Protein AF-A0A7Y3C3F8-F1 (afdb_monomer)

Sequence (337 aa):
LTHEAFEALAESGVVGLKIFTIPSPPGREHEFEGLAWPKAPDQLRALRLARRVGLPVVVHAEHPEILARSEEQTAPLDPAEAATHEAARPAIAEALAVAQILTLNAEAQAKVHIAHVTSSATLAVLRAFAGSSDFTAETCPQYLRHTSDDVARVGVFGKVNPPIRTAEDREALWSALSDGTLGHVTTDHTSFSFEEKSAHAGNFLTAPPGHPGTELLLPTLLSGVADGRLTLPQVAELTSGAAARRFRLPDRGTLGEGARAHLAVVDLDGETRPTADNLQTAARDLARLAHGQTYRGRVAATFVAGRPVWDGSAVDAPPGWGRFVRPGRRHSRESGS

Foldseek 3Di:
DDLVVLVVVVVVFDLAAEAELAQDDPPRNVVCVVRYDVDLVSLLVVLLSCQVSQHEYEYAFFHHVCLVVQLVVLVVPFQQALVSLCSSGPLVRRLVRLLSNLVSCLVSQGQYEYEARQFPSNLVSLVVSPPSHNYAYEHELLLLPDASVLCRVLTLLQAAPPHRHHPVGNVSVLVCLQVVSHFAYDHQADADAPVQQVVQNRGNVPGDHHHGGPQVLVLSVLLCVVVVSDDPLSSLRRYKVVVCVSSQVVLISDDDPPRQPWDWDKDQQDKDQQALVQDPDPRSVSNSSRHPDIGGMAGQWTDGRNHTQGRRGDGDDDPPPDDDGGHDDPPPPPPDD

Solvent-accessible surface area (backbone atoms only — not comparable to full-atom values): 17916 Å² total; per-residue (Å²): 135,57,72,66,56,53,48,53,46,53,72,74,32,57,47,55,46,66,40,29,27,31,70,56,56,88,97,42,47,82,83,30,68,95,26,49,37,56,47,68,72,55,43,41,49,50,34,43,52,32,33,74,75,59,36,33,36,36,30,46,45,39,26,45,70,53,32,54,54,26,45,64,68,34,73,88,49,58,43,54,38,50,65,34,44,39,52,24,49,42,62,64,25,32,22,50,26,46,49,51,52,52,56,44,29,50,73,39,59,21,41,40,31,41,47,60,57,50,41,49,63,32,50,52,44,54,61,74,48,64,84,59,49,57,63,50,30,25,27,30,43,64,40,66,74,41,28,39,69,52,25,47,75,51,37,45,48,45,35,35,81,71,45,56,34,48,66,67,23,22,52,43,52,53,50,26,50,64,73,54,73,30,50,33,50,48,42,76,61,30,71,62,56,59,64,67,43,54,76,24,62,61,26,41,80,78,30,67,64,31,39,62,22,72,88,42,41,63,31,48,49,37,27,34,32,76,70,70,64,45,50,71,70,54,51,48,31,27,62,27,27,45,51,19,63,69,41,35,32,85,62,45,47,57,89,58,90,90,41,46,46,61,45,73,43,69,38,72,89,41,66,35,67,55,42,63,87,75,45,84,57,94,32,27,80,39,34,55,79,45,50,90,42,80,26,40,11,26,71,44,30,33,26,58,72,68,40,69,32,29,69,57,84,53,78,59,63,64,89,78,69,76,72,93,73,57,43,60,79,77,78,72,76,72,81,78,127

Radius of gyration: 20.21 Å; Cα contacts (8 Å, |Δi|>4): 644; chains: 1; bounding box: 50×53×60 Å

Secondary structure (DSSP, 8-state):
--HHHHHHHHHHT-S-EEEESSPPPTT-GGGGTTTB--SHHHHHHHHHHHHHHT--EEEE---HHHHHHHHHTTTTS-TTSHHHHHHHS-HHHHHHHHHHHHHHHHHH---EEE-----HHHHHHHHHTTTSSSEEEEE-HHHHH--HHHHHHHGGGG--SSPP--HHHHHHHHHHHHTTS--EE--------HHHHHTTTT-TTTSPP----GGGHHHHHHHHHHTTS--HHHHHIIIIIHHHHHTT-TTSS--STTS---EEEEEEEEEE---TTT--STTGGG-TTTTT--EEEEEEEEEETTEEEE-SS-B---TT-S---PPPPP-------

Structure (mmCIF, N/CA/C/O backbone):
data_AF-A0A7Y3C3F8-F1
#
_entry.id   AF-A0A7Y3C3F8-F1
#
loop_
_atom_site.group_PDB
_atom_site.id
_atom_site.type_symbol
_atom_site.label_atom_id
_atom_site.label_alt_id
_atom_site.label_comp_id
_atom_site.label_asym_id
_atom_site.label_entity_id
_atom_site.label_seq_id
_atom_site.pdbx_PDB_ins_code
_atom_site.Cartn_x
_atom_site.Cartn_y
_atom_site.Cartn_z
_atom_site.occupancy
_atom_site.B_iso_or_equiv
_atom_site.auth_seq_id
_atom_site.auth_comp_id
_atom_site.auth_asym_id
_atom_site.auth_atom_id
_atom_site.pdbx_PDB_model_num
ATOM 1 N N . LEU A 1 1 ? -5.586 25.145 1.284 1.00 64.94 1 LEU A N 1
ATOM 2 C CA . LEU A 1 1 ? -6.763 24.583 1.987 1.00 64.94 1 LEU A CA 1
ATOM 3 C C . LEU A 1 1 ? -6.960 25.285 3.333 1.00 64.94 1 LEU A C 1
ATOM 5 O O . LEU A 1 1 ? -6.012 25.387 4.113 1.00 64.94 1 LEU A O 1
ATOM 9 N N . THR A 1 2 ? -8.143 25.865 3.550 1.00 77.38 2 THR A N 1
ATOM 10 C CA . THR A 1 2 ? -8.529 26.570 4.786 1.00 77.38 2 THR A CA 1
ATOM 11 C C . THR A 1 2 ? -9.042 25.583 5.836 1.00 77.38 2 THR A C 1
ATOM 13 O O . THR A 1 2 ? -9.195 24.392 5.565 1.00 77.38 2 THR A O 1
ATOM 16 N N . HIS A 1 3 ? -9.283 26.075 7.051 1.00 80.88 3 HIS A N 1
ATOM 17 C CA . HIS A 1 3 ? -9.945 25.294 8.094 1.00 80.88 3 HIS A CA 1
ATOM 18 C C . HIS A 1 3 ? -11.337 24.822 7.654 1.00 80.88 3 HIS A C 1
ATOM 20 O O . HIS A 1 3 ? -11.635 23.637 7.783 1.00 80.88 3 HIS A O 1
ATOM 26 N N . GLU A 1 4 ? -12.113 25.727 7.056 1.00 86.06 4 GLU A N 1
ATOM 27 C CA . GLU A 1 4 ? -13.476 25.489 6.566 1.00 86.06 4 GLU A CA 1
ATOM 28 C C . GLU A 1 4 ? -13.515 24.350 5.540 1.00 86.06 4 GLU A C 1
ATOM 30 O O . GLU A 1 4 ? -14.409 23.514 5.571 1.00 86.06 4 GLU A O 1
ATOM 35 N N . ALA A 1 5 ? -12.505 24.249 4.667 1.00 86.00 5 ALA A N 1
ATOM 36 C CA . ALA A 1 5 ? -12.434 23.170 3.683 1.00 86.00 5 ALA A CA 1
ATOM 37 C C . ALA A 1 5 ? -12.297 21.781 4.339 1.00 86.00 5 ALA A C 1
ATOM 39 O O . ALA A 1 5 ? -12.911 20.817 3.888 1.00 86.00 5 ALA A O 1
ATOM 40 N N . PHE A 1 6 ? -11.513 21.662 5.416 1.00 86.00 6 PHE A N 1
ATOM 41 C CA . PHE A 1 6 ? -11.373 20.398 6.150 1.00 86.00 6 PHE A CA 1
ATOM 42 C C . PHE A 1 6 ? -12.652 20.034 6.909 1.00 86.00 6 PHE A C 1
ATOM 44 O O . PHE A 1 6 ? -12.995 18.854 6.998 1.00 86.00 6 PHE A O 1
ATOM 51 N N . GLU A 1 7 ? -13.353 21.029 7.451 1.00 88.44 7 GLU A N 1
ATOM 52 C CA . GLU A 1 7 ? -14.642 20.827 8.116 1.00 88.44 7 GLU A CA 1
ATOM 53 C C . GLU A 1 7 ? -15.707 20.379 7.119 1.00 88.44 7 GLU A C 1
ATOM 55 O O . GLU A 1 7 ? -16.326 19.340 7.333 1.00 88.44 7 GLU A O 1
ATOM 60 N N . ALA A 1 8 ? -15.817 21.056 5.973 1.00 91.12 8 ALA A N 1
ATOM 61 C CA . ALA A 1 8 ? -16.719 20.667 4.894 1.00 91.12 8 ALA A CA 1
ATOM 62 C C . ALA A 1 8 ? -16.446 19.234 4.401 1.00 91.12 8 ALA A C 1
ATOM 64 O O . ALA A 1 8 ? -17.377 18.451 4.202 1.00 91.12 8 ALA A O 1
ATOM 65 N N . LEU A 1 9 ? -15.171 18.839 4.264 1.00 89.69 9 LEU A N 1
ATOM 66 C CA . LEU A 1 9 ? -14.807 17.453 3.949 1.00 89.69 9 LEU A CA 1
ATOM 67 C C . LEU A 1 9 ? -15.285 16.484 5.038 1.00 89.69 9 LEU A C 1
ATOM 69 O O . LEU A 1 9 ? -15.887 15.458 4.719 1.00 89.69 9 LEU A O 1
ATOM 73 N N . ALA A 1 10 ? -15.075 16.797 6.315 1.00 89.56 10 ALA A N 1
ATOM 74 C CA . ALA A 1 10 ? -15.541 15.949 7.409 1.00 89.56 10 ALA A CA 1
ATOM 75 C C . ALA A 1 10 ? -17.075 15.822 7.449 1.00 89.56 10 ALA A C 1
ATOM 77 O O . ALA A 1 10 ? -17.592 14.715 7.617 1.00 89.56 10 ALA A O 1
ATOM 78 N N . GLU A 1 11 ? -17.801 16.916 7.228 1.00 91.50 11 GLU A N 1
ATOM 79 C CA . GLU A 1 11 ? -19.267 16.950 7.158 1.00 91.50 11 GLU A CA 1
ATOM 80 C C . GLU A 1 11 ? -19.814 16.180 5.948 1.00 91.50 11 GLU A C 1
ATOM 82 O O . GLU A 1 11 ? -20.836 15.487 6.047 1.00 91.50 11 GLU A O 1
ATOM 87 N N . SER A 1 12 ? -19.087 16.190 4.825 1.00 92.94 12 SER A N 1
ATOM 88 C CA . SER A 1 12 ? -19.441 15.393 3.643 1.00 92.94 12 SER A CA 1
ATOM 89 C C . SER A 1 12 ? -19.469 13.884 3.930 1.00 92.94 12 SER A C 1
ATOM 91 O O . SER A 1 12 ? -20.192 13.142 3.261 1.00 92.94 12 SER A O 1
ATOM 93 N N . GLY A 1 13 ? -18.799 13.440 5.002 1.00 93.06 13 GLY A N 1
ATOM 94 C CA . GLY A 1 13 ? -18.844 12.071 5.512 1.00 93.06 13 GLY A CA 1
ATOM 95 C C . GLY A 1 13 ? -17.698 11.181 5.052 1.00 93.06 13 GLY A C 1
ATOM 96 O O . GLY A 1 13 ? -17.837 9.961 5.139 1.00 93.06 13 GLY A O 1
ATOM 97 N N . VAL A 1 14 ? -16.591 11.757 4.571 1.00 94.69 14 VAL A N 1
ATOM 98 C CA . VAL A 1 14 ? -15.380 10.996 4.225 1.00 94.69 14 VAL A CA 1
ATOM 99 C C . VAL A 1 14 ? -14.811 10.266 5.442 1.00 94.69 14 VAL A C 1
ATOM 101 O O . VAL A 1 14 ? -14.936 10.711 6.585 1.00 94.69 14 VAL A O 1
ATOM 104 N N . VAL A 1 15 ? -14.151 9.135 5.194 1.00 94.88 15 VAL A N 1
ATOM 105 C CA . VAL A 1 15 ? -13.569 8.293 6.252 1.00 94.88 15 VAL A CA 1
ATOM 106 C C . VAL A 1 15 ? -12.147 8.682 6.642 1.00 94.88 15 VAL A C 1
ATOM 108 O O . VAL A 1 15 ? -11.697 8.349 7.738 1.00 94.88 15 VAL A O 1
ATOM 111 N N . GLY A 1 16 ? -11.465 9.422 5.776 1.00 95.12 16 GLY A N 1
ATOM 112 C CA . GLY A 1 16 ? -10.086 9.854 5.928 1.00 95.12 16 GLY A CA 1
ATOM 113 C C . GLY A 1 16 ? -9.723 10.877 4.857 1.00 95.12 16 GLY A C 1
ATOM 114 O O . GLY A 1 16 ? -10.524 11.184 3.976 1.00 95.12 16 GLY A O 1
ATOM 115 N N . LEU A 1 17 ? -8.511 11.399 4.958 1.00 95.00 17 LEU A N 1
ATOM 116 C CA . LEU A 1 17 ? -7.898 12.333 4.019 1.00 95.00 17 LEU A CA 1
ATOM 117 C C . LEU A 1 17 ? -6.685 11.650 3.383 1.00 95.00 17 LEU A C 1
ATOM 119 O O . LEU A 1 17 ? -6.064 10.817 4.036 1.00 95.00 17 LEU A O 1
ATOM 123 N N . LYS A 1 18 ? -6.317 12.006 2.152 1.00 95.94 18 LYS A N 1
ATOM 124 C CA . LYS A 1 18 ? -5.093 11.525 1.492 1.00 95.94 18 LYS A CA 1
ATOM 125 C C . LYS A 1 18 ? -4.187 12.708 1.185 1.00 95.94 18 LYS A C 1
ATOM 127 O O . LYS A 1 18 ? -4.671 13.742 0.735 1.00 95.94 18 LYS A O 1
ATOM 132 N N . ILE A 1 19 ? -2.888 12.538 1.407 1.00 96.38 19 ILE A N 1
ATOM 133 C CA . ILE A 1 19 ? -1.853 13.454 0.927 1.00 96.38 19 ILE A CA 1
ATOM 134 C C . ILE A 1 19 ? -0.697 12.678 0.286 1.00 96.38 19 ILE A C 1
ATOM 136 O O . ILE A 1 19 ? -0.456 11.509 0.605 1.00 96.38 19 ILE A O 1
ATOM 140 N N . PHE A 1 20 ? 0.032 13.358 -0.589 1.00 97.88 20 PHE A N 1
ATOM 141 C CA . PHE A 1 20 ? 1.286 12.929 -1.193 1.00 97.88 20 PHE A CA 1
ATOM 142 C C . PHE A 1 20 ? 2.394 13.873 -0.732 1.00 97.88 20 PHE A C 1
ATOM 144 O O . PHE A 1 20 ? 2.226 15.090 -0.780 1.00 97.88 20 PHE A O 1
ATOM 151 N N . THR A 1 21 ? 3.536 13.337 -0.305 1.00 98.00 21 THR A N 1
ATOM 152 C CA . THR A 1 21 ? 4.718 14.148 0.047 1.00 98.00 21 THR A CA 1
ATOM 153 C C . THR A 1 21 ? 5.568 14.528 -1.165 1.00 98.00 21 THR A C 1
ATOM 155 O O . THR A 1 21 ? 6.627 15.123 -1.005 1.00 98.00 21 THR A O 1
ATOM 158 N N . ILE A 1 22 ? 5.116 14.190 -2.371 1.00 96.38 22 ILE A N 1
ATOM 159 C CA . ILE A 1 22 ? 5.763 14.513 -3.644 1.00 96.38 22 ILE A CA 1
ATOM 160 C C . ILE A 1 22 ? 4.984 15.620 -4.368 1.00 96.38 22 ILE A C 1
ATOM 162 O O . ILE A 1 22 ? 3.795 15.807 -4.085 1.00 96.38 22 ILE A O 1
ATOM 166 N N . PRO A 1 23 ? 5.622 16.384 -5.276 1.00 94.62 23 PRO A N 1
ATOM 167 C CA . PRO A 1 23 ? 4.893 17.279 -6.167 1.00 94.62 23 PRO A CA 1
ATOM 168 C C . PRO A 1 23 ? 3.944 16.489 -7.077 1.00 94.62 23 PRO A C 1
ATOM 170 O O . PRO A 1 23 ? 4.130 15.292 -7.307 1.00 94.62 23 PRO A O 1
ATOM 173 N N . SER A 1 24 ? 2.939 17.178 -7.617 1.00 93.06 24 SER A N 1
ATOM 174 C CA . SER A 1 24 ? 2.081 16.610 -8.654 1.00 93.06 24 SER A CA 1
ATOM 175 C C . SER A 1 24 ? 2.927 16.172 -9.858 1.00 93.06 24 SER A C 1
ATOM 177 O O . SER A 1 24 ? 3.807 16.933 -10.273 1.00 93.06 24 SER A O 1
ATOM 179 N N . PRO A 1 25 ? 2.681 14.985 -10.438 1.00 87.94 25 PRO A N 1
ATOM 180 C CA . PRO A 1 25 ? 3.352 14.569 -11.662 1.00 87.94 25 PRO A CA 1
ATOM 181 C C . PRO A 1 25 ? 3.074 15.561 -12.807 1.00 87.94 25 PRO A C 1
ATOM 183 O O . PRO A 1 25 ? 1.919 15.978 -12.958 1.00 87.94 25 PRO A O 1
ATOM 186 N N . PRO A 1 26 ? 4.086 15.909 -13.628 1.00 86.00 26 PRO A N 1
ATOM 187 C CA . PRO A 1 26 ? 3.900 16.802 -14.768 1.00 86.00 26 PRO A CA 1
ATOM 188 C C . PRO A 1 26 ? 2.792 16.320 -15.712 1.00 86.00 26 PRO A C 1
ATOM 190 O O . PRO A 1 26 ? 2.754 15.145 -16.081 1.00 86.00 26 PRO A O 1
ATOM 193 N N . GLY A 1 27 ? 1.889 17.220 -16.101 1.00 86.50 27 GLY A N 1
ATOM 194 C CA . GLY A 1 27 ? 0.755 16.929 -16.987 1.00 86.50 27 GLY A CA 1
ATOM 195 C C . GLY A 1 27 ? -0.449 16.266 -16.305 1.00 86.50 27 GLY A C 1
ATOM 196 O O . GLY A 1 27 ? -1.473 16.050 -16.953 1.00 86.50 27 GLY A O 1
ATOM 197 N N . ARG A 1 28 ? -0.358 15.956 -15.005 1.00 86.44 28 ARG A N 1
ATOM 198 C CA . ARG A 1 28 ? -1.442 15.372 -14.193 1.00 86.44 28 ARG A CA 1
ATOM 199 C C . ARG A 1 28 ? -1.811 16.250 -13.001 1.00 86.44 28 ARG A C 1
ATOM 201 O O . ARG A 1 28 ? -2.416 15.784 -12.044 1.00 86.44 28 ARG A O 1
ATOM 208 N N . GLU A 1 29 ? -1.471 17.533 -13.032 1.00 92.44 29 GLU A N 1
ATOM 209 C CA . GLU A 1 29 ? -1.624 18.447 -11.896 1.00 92.44 29 GLU A CA 1
ATOM 210 C C . GLU A 1 29 ? -3.071 18.524 -11.395 1.00 92.44 29 GLU A C 1
ATOM 212 O O . GLU A 1 29 ? -3.297 18.554 -10.186 1.00 92.44 29 GLU A O 1
ATOM 217 N N . HIS A 1 30 ? -4.034 18.479 -12.319 1.00 89.56 30 HIS A N 1
ATOM 218 C CA . HIS A 1 30 ? -5.469 18.491 -12.030 1.00 89.56 30 HIS A CA 1
ATOM 219 C C . HIS A 1 30 ? -5.937 17.285 -11.194 1.00 89.56 30 HIS A C 1
ATOM 221 O O . HIS A 1 30 ? -6.874 17.407 -10.412 1.00 89.56 30 HIS A O 1
ATOM 227 N N . GLU A 1 31 ? -5.271 16.133 -11.305 1.00 86.75 31 GLU A N 1
ATOM 228 C CA . GLU A 1 31 ? -5.602 14.926 -10.533 1.00 86.75 31 GLU A CA 1
ATOM 229 C C . GLU A 1 31 ? -5.091 14.998 -9.087 1.00 86.75 31 GLU A C 1
ATOM 231 O O . GLU A 1 31 ? -5.560 14.268 -8.215 1.00 86.75 31 GLU A O 1
ATOM 236 N N . PHE A 1 32 ? -4.124 15.882 -8.827 1.00 89.50 32 PHE A N 1
ATOM 237 C CA . PHE A 1 32 ? -3.452 16.041 -7.537 1.00 89.50 32 PHE A CA 1
ATOM 238 C C . PHE A 1 32 ? -3.807 17.363 -6.843 1.00 89.50 32 PHE A C 1
ATOM 240 O O . PHE A 1 32 ? -3.194 17.717 -5.828 1.00 89.50 32 PHE A O 1
ATOM 247 N N . GLU A 1 33 ? -4.796 18.100 -7.356 1.00 85.81 33 GLU A N 1
ATOM 248 C CA . GLU A 1 33 ? -5.248 19.353 -6.759 1.00 85.81 33 GLU A CA 1
ATOM 249 C C . GLU A 1 33 ? -5.694 19.127 -5.302 1.00 85.81 33 GLU A C 1
ATOM 251 O O . GLU A 1 33 ? -6.567 18.317 -4.998 1.00 85.81 33 GLU A O 1
ATOM 256 N N . GLY A 1 34 ? -5.037 19.815 -4.362 1.00 85.38 34 GLY A N 1
ATOM 257 C CA . GLY A 1 34 ? -5.278 19.655 -2.922 1.00 85.38 34 GLY A CA 1
ATOM 258 C C . GLY A 1 34 ? -4.658 18.404 -2.276 1.00 85.38 34 GLY A C 1
ATOM 259 O O . GLY A 1 34 ? -4.739 18.262 -1.053 1.00 85.38 34 GLY A O 1
ATOM 260 N N . LEU A 1 35 ? -3.997 17.536 -3.051 1.00 89.94 35 LEU A N 1
ATOM 261 C CA . LEU A 1 35 ? -3.409 16.273 -2.5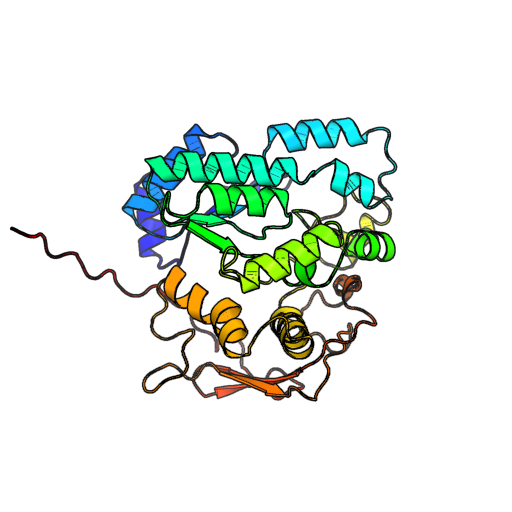88 1.00 89.94 35 LEU A CA 1
ATOM 262 C C . LEU A 1 35 ? -1.879 16.300 -2.471 1.00 89.94 35 LEU A C 1
ATOM 264 O O . LEU A 1 35 ? -1.340 15.525 -1.683 1.00 89.94 35 LEU A O 1
ATOM 268 N N . ALA A 1 36 ? -1.174 17.157 -3.215 1.00 94.12 36 ALA A N 1
ATOM 269 C CA . ALA A 1 36 ? 0.291 17.240 -3.202 1.00 94.12 36 ALA A CA 1
ATOM 270 C C . ALA A 1 36 ? 0.821 18.254 -2.168 1.00 94.12 36 ALA A C 1
ATOM 272 O O . ALA A 1 36 ? 0.529 19.448 -2.233 1.00 94.12 36 ALA A O 1
ATOM 273 N N . TRP A 1 37 ? 1.633 17.778 -1.223 1.00 94.81 37 TRP A N 1
ATOM 274 C CA . TRP A 1 37 ? 2.173 18.537 -0.090 1.00 94.81 37 TRP A CA 1
ATOM 275 C C . TRP A 1 37 ? 3.684 18.274 0.072 1.00 94.81 37 TRP A C 1
ATOM 277 O O . TRP A 1 37 ? 4.104 17.649 1.049 1.00 94.81 37 TRP A O 1
ATOM 287 N N . PRO A 1 38 ? 4.538 18.731 -0.865 1.00 95.62 38 PRO A N 1
ATOM 288 C CA . PRO A 1 38 ? 5.959 18.375 -0.864 1.00 95.62 38 PRO A CA 1
ATOM 289 C C . PRO A 1 38 ? 6.789 19.044 0.237 1.00 95.62 38 PRO A C 1
ATOM 291 O O . PRO A 1 38 ? 7.870 18.569 0.570 1.00 95.62 38 PRO A O 1
ATOM 294 N N . LYS A 1 39 ? 6.302 20.140 0.828 1.00 96.69 39 LYS A N 1
ATOM 295 C CA . LYS A 1 39 ? 7.052 20.924 1.815 1.00 96.69 39 LYS A CA 1
ATOM 296 C C . LYS A 1 39 ? 6.629 20.578 3.242 1.00 96.69 39 LYS A C 1
ATOM 298 O O . LYS A 1 39 ? 5.439 20.562 3.558 1.00 96.69 39 LYS A O 1
ATOM 303 N N . ALA A 1 40 ? 7.605 20.400 4.132 1.00 97.31 40 ALA A N 1
ATOM 304 C CA . ALA A 1 40 ? 7.370 20.068 5.540 1.00 97.31 40 ALA A CA 1
ATOM 305 C C . ALA A 1 40 ? 6.426 21.046 6.288 1.00 97.31 40 ALA A C 1
ATOM 307 O O . ALA A 1 40 ? 5.557 20.569 7.023 1.00 97.31 40 ALA A O 1
ATOM 308 N N . PRO A 1 41 ? 6.495 22.385 6.099 1.00 96.88 41 PRO A N 1
ATOM 309 C CA . PRO A 1 41 ? 5.550 23.308 6.739 1.00 96.88 41 PRO A CA 1
ATOM 310 C C . PRO A 1 41 ? 4.090 23.049 6.350 1.00 96.88 41 PRO A C 1
ATOM 312 O O . PRO A 1 41 ? 3.193 23.112 7.195 1.00 96.88 41 PRO A O 1
ATOM 315 N N . ASP A 1 42 ? 3.853 22.715 5.081 1.00 94.62 42 ASP A N 1
ATOM 316 C CA . ASP A 1 42 ? 2.519 22.436 4.566 1.00 94.62 42 ASP A CA 1
ATOM 317 C C . ASP A 1 42 ? 2.022 21.076 5.092 1.00 94.62 42 ASP A C 1
ATOM 319 O O . ASP A 1 42 ? 0.877 20.967 5.535 1.00 94.62 42 ASP A O 1
ATOM 323 N N . GLN A 1 43 ? 2.896 20.065 5.163 1.00 96.94 43 GLN A N 1
ATOM 324 C CA . GLN A 1 43 ? 2.598 18.770 5.795 1.00 96.94 43 GLN A CA 1
ATOM 325 C C . GLN A 1 43 ? 2.199 18.939 7.271 1.00 96.94 43 GLN A C 1
ATOM 327 O O . GLN A 1 43 ? 1.157 18.438 7.694 1.00 96.94 43 GLN A O 1
ATOM 332 N N . LEU A 1 44 ? 2.967 19.708 8.053 1.00 97.44 44 LEU A N 1
ATOM 333 C CA . LEU A 1 44 ? 2.650 19.997 9.457 1.00 97.44 44 LEU A CA 1
ATOM 334 C C . LEU A 1 44 ? 1.294 20.700 9.598 1.00 97.44 44 LEU A C 1
ATOM 336 O O . LEU A 1 44 ? 0.499 20.380 10.488 1.00 97.44 44 LEU A O 1
ATOM 340 N N . ARG A 1 45 ? 1.006 21.654 8.705 1.00 94.06 45 ARG A N 1
ATOM 341 C CA . ARG A 1 45 ? -0.293 22.330 8.653 1.00 94.06 45 ARG A CA 1
ATOM 342 C C . ARG A 1 45 ? -1.424 21.339 8.373 1.00 94.06 45 ARG A C 1
ATOM 344 O O . ARG A 1 45 ? -2.434 21.388 9.076 1.00 94.06 45 ARG A O 1
ATOM 351 N N . ALA A 1 46 ? -1.261 20.445 7.398 1.00 93.62 46 ALA A N 1
ATOM 352 C CA . ALA A 1 46 ? -2.249 19.421 7.065 1.00 93.62 46 ALA A CA 1
ATOM 353 C C . ALA A 1 46 ? -2.519 18.485 8.253 1.00 93.62 46 ALA A C 1
ATOM 355 O O . ALA A 1 46 ? -3.679 18.252 8.590 1.00 93.62 46 ALA A O 1
ATOM 356 N N . LEU A 1 47 ? -1.475 18.035 8.960 1.00 96.62 47 LEU A N 1
ATOM 357 C CA . LEU A 1 47 ? -1.614 17.210 10.165 1.00 96.62 47 LEU A CA 1
ATOM 358 C C . LEU A 1 47 ? -2.373 17.950 11.280 1.00 96.62 47 LEU A C 1
ATOM 360 O O . LEU A 1 47 ? -3.311 17.403 11.859 1.00 96.62 47 LEU A O 1
ATOM 364 N N . ARG A 1 48 ? -2.052 19.224 11.543 1.00 95.88 48 ARG A N 1
ATOM 365 C CA . ARG A 1 48 ? -2.764 20.045 12.545 1.00 95.88 48 ARG A CA 1
ATOM 366 C C . ARG A 1 48 ? -4.238 20.273 12.192 1.00 95.88 48 ARG A C 1
ATOM 368 O O . ARG A 1 48 ? -5.082 20.325 13.087 1.00 95.88 48 ARG A O 1
ATOM 375 N N . LEU A 1 49 ? -4.568 20.429 10.910 1.00 93.06 49 LEU A N 1
ATOM 376 C CA . LEU A 1 49 ? -5.958 20.529 10.449 1.00 93.06 49 LEU A CA 1
ATOM 377 C C . LEU A 1 49 ? -6.683 19.187 10.587 1.00 93.06 49 LEU A C 1
ATOM 379 O O . LEU A 1 49 ? -7.775 19.128 11.153 1.00 93.06 49 LEU A O 1
ATOM 383 N N . ALA A 1 50 ? -6.039 18.102 10.162 1.00 93.62 50 ALA A N 1
ATOM 384 C CA . ALA A 1 50 ? -6.579 16.760 10.282 1.00 93.62 50 ALA A CA 1
ATOM 385 C C . ALA A 1 50 ? -6.822 16.363 11.736 1.00 93.62 50 ALA A C 1
ATOM 387 O O . ALA A 1 50 ? -7.849 15.764 12.022 1.00 93.62 50 ALA A O 1
ATOM 388 N N . ARG A 1 51 ? -5.947 16.745 12.676 1.00 95.12 51 ARG A N 1
ATOM 389 C CA . ARG A 1 51 ? -6.148 16.540 14.118 1.00 95.12 51 ARG A CA 1
ATOM 390 C C . ARG A 1 51 ? -7.448 17.179 14.613 1.00 95.12 51 ARG A C 1
ATOM 392 O O . ARG A 1 51 ? -8.189 16.525 15.349 1.00 95.12 51 ARG A O 1
ATOM 399 N N . ARG A 1 52 ? -7.751 18.412 14.194 1.00 92.19 52 ARG A N 1
ATOM 400 C CA . ARG A 1 52 ? -8.960 19.139 14.624 1.00 92.19 52 ARG A CA 1
ATOM 401 C C . ARG A 1 52 ? -10.243 18.427 14.209 1.00 92.19 52 ARG A C 1
ATOM 403 O O . ARG A 1 52 ? -11.068 18.117 15.063 1.00 92.19 52 ARG A O 1
ATOM 410 N N . VAL A 1 53 ? -10.365 18.068 12.932 1.00 92.00 53 VAL A N 1
ATOM 411 C CA . VAL A 1 53 ? -11.512 17.277 12.434 1.00 92.00 53 VAL A CA 1
ATOM 412 C C . VAL A 1 53 ? -11.439 15.804 12.884 1.00 92.00 53 VAL A C 1
ATOM 414 O O . VAL A 1 53 ? -12.428 15.067 12.928 1.00 92.00 53 VAL A O 1
ATOM 417 N N . GLY A 1 54 ? -10.227 15.385 13.257 1.00 92.19 54 GLY A N 1
ATOM 418 C CA . GLY A 1 54 ? -9.740 14.047 13.576 1.00 92.19 54 GLY A CA 1
ATOM 419 C C . GLY A 1 54 ? -10.307 12.951 12.687 1.00 92.19 54 GLY A C 1
ATOM 420 O O . GLY A 1 54 ? -10.875 11.959 13.162 1.00 92.19 54 GLY A O 1
ATOM 421 N N . LEU A 1 55 ? -10.119 13.177 11.394 1.00 93.06 55 LEU A N 1
ATOM 422 C CA . LEU A 1 55 ? -10.063 12.149 10.373 1.00 93.06 55 LEU A CA 1
ATOM 423 C C . LEU A 1 55 ? -8.623 11.611 10.294 1.00 93.06 55 LEU A C 1
ATOM 425 O O . LEU A 1 55 ? -7.685 12.385 10.502 1.00 93.06 55 LEU A O 1
ATOM 429 N N . PRO A 1 56 ? -8.426 10.314 10.007 1.00 96.44 56 PRO A N 1
ATOM 430 C CA . PRO A 1 56 ? -7.120 9.795 9.624 1.00 96.44 56 PRO A CA 1
ATOM 431 C C . PRO A 1 56 ? -6.582 10.479 8.363 1.00 96.44 56 PRO A C 1
ATOM 433 O O . PRO A 1 56 ? -7.348 10.751 7.441 1.00 96.44 56 PRO A O 1
ATOM 436 N N . VAL A 1 57 ? -5.272 10.713 8.312 1.00 97.50 57 VAL A N 1
ATOM 437 C CA . VAL A 1 57 ? -4.547 11.148 7.112 1.00 97.50 57 VAL A CA 1
ATOM 438 C C . VAL A 1 57 ? -3.740 9.975 6.591 1.00 97.50 57 VAL A C 1
ATOM 440 O O . VAL A 1 57 ? -2.816 9.514 7.256 1.00 97.50 57 VAL A O 1
ATOM 443 N N . VAL A 1 58 ? -4.091 9.504 5.404 1.00 98.50 58 VAL A N 1
ATOM 444 C CA . VAL A 1 58 ? -3.328 8.536 4.628 1.00 98.50 58 VAL A CA 1
ATOM 445 C C . VAL A 1 58 ? -2.231 9.283 3.876 1.00 98.50 58 VAL A C 1
ATOM 447 O O . VAL A 1 58 ? -2.503 10.287 3.219 1.00 98.50 58 VAL A O 1
ATOM 450 N N . VAL A 1 59 ? -0.994 8.810 3.960 1.00 98.69 59 VAL A N 1
ATOM 451 C CA . VAL A 1 59 ? 0.180 9.508 3.429 1.00 98.69 59 VAL A CA 1
ATOM 452 C C . VAL A 1 59 ? 0.898 8.601 2.442 1.00 98.69 59 VAL A C 1
ATOM 454 O O . VAL A 1 59 ? 1.391 7.547 2.825 1.00 98.69 59 VAL A O 1
ATOM 457 N N . HIS A 1 60 ? 0.959 9.007 1.173 1.00 98.56 60 HIS A N 1
ATOM 458 C CA . HIS A 1 60 ? 1.997 8.506 0.271 1.00 98.56 60 HIS A CA 1
ATOM 459 C C . HIS A 1 60 ? 3.298 9.243 0.608 1.00 98.56 60 HIS A C 1
ATOM 461 O O . HIS A 1 60 ? 3.331 10.474 0.515 1.00 98.56 60 HIS A O 1
ATOM 467 N N . ALA A 1 61 ? 4.323 8.503 1.031 1.00 98.31 61 ALA A N 1
ATOM 468 C CA . ALA A 1 61 ? 5.551 9.054 1.588 1.00 98.31 61 ALA A CA 1
ATOM 469 C C . ALA A 1 61 ? 6.775 8.669 0.741 1.00 98.31 61 ALA A C 1
ATOM 471 O O . ALA A 1 61 ? 7.358 7.614 0.942 1.00 98.31 61 ALA A O 1
ATOM 472 N N . GLU A 1 62 ? 7.184 9.555 -0.164 1.00 98.56 62 GLU A N 1
ATOM 473 C CA . GLU A 1 62 ? 8.492 9.537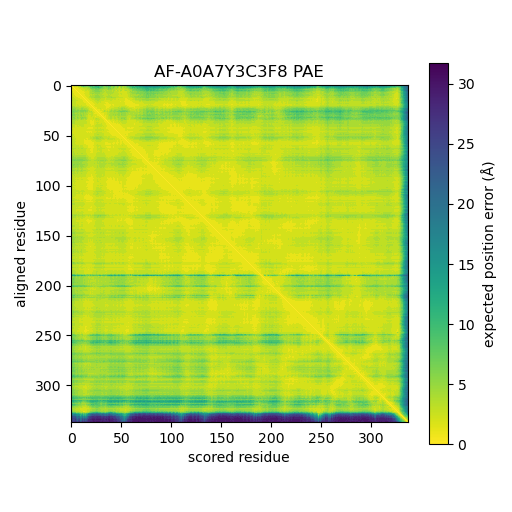 -0.834 1.00 98.56 62 GLU A CA 1
ATOM 474 C C . GLU A 1 62 ? 9.091 10.957 -0.787 1.00 98.56 62 GLU A C 1
ATOM 476 O O . GLU A 1 62 ? 8.364 11.951 -0.899 1.00 98.56 62 GLU A O 1
ATOM 481 N N . HIS A 1 63 ? 10.401 11.085 -0.550 1.00 98.50 63 HIS A N 1
ATOM 482 C CA . HIS A 1 63 ? 11.035 12.384 -0.315 1.00 98.50 63 HIS A CA 1
ATOM 483 C C . HIS A 1 63 ? 11.321 13.102 -1.643 1.00 98.50 63 HIS A C 1
ATOM 485 O O . HIS A 1 63 ? 12.142 12.615 -2.426 1.00 98.50 63 HIS A O 1
ATOM 491 N N . PRO A 1 64 ? 10.721 14.279 -1.899 1.00 97.19 64 PRO A N 1
ATOM 492 C CA . PRO A 1 64 ? 10.691 14.879 -3.232 1.00 97.19 64 PRO A CA 1
ATOM 493 C C . PRO A 1 64 ? 12.080 15.255 -3.754 1.00 97.19 64 PRO A C 1
ATOM 495 O O . PRO A 1 64 ? 12.372 15.034 -4.923 1.00 97.19 64 PRO A O 1
ATOM 498 N N . GLU A 1 65 ? 12.963 15.766 -2.893 1.00 97.94 65 GLU A N 1
ATOM 499 C CA . GLU A 1 65 ? 14.320 16.155 -3.306 1.00 97.94 65 GLU A CA 1
ATOM 500 C C . GLU A 1 65 ? 15.233 14.944 -3.538 1.00 97.94 65 GLU A C 1
ATOM 502 O O . GLU A 1 65 ? 16.120 15.001 -4.385 1.00 97.94 65 GLU A O 1
ATOM 507 N N . ILE A 1 66 ? 14.994 13.833 -2.823 1.00 98.31 66 ILE A N 1
ATOM 508 C CA . ILE A 1 66 ? 15.745 12.596 -3.064 1.00 98.31 66 ILE A CA 1
ATOM 509 C C . ILE A 1 66 ? 15.299 12.009 -4.396 1.00 98.31 66 ILE A C 1
ATOM 511 O O . ILE A 1 66 ? 16.153 11.670 -5.201 1.00 98.31 66 ILE A O 1
ATOM 515 N N . LEU A 1 67 ? 13.988 11.964 -4.660 1.00 97.88 67 LEU A N 1
ATOM 516 C CA . LEU A 1 67 ? 13.463 11.517 -5.949 1.00 97.88 67 LEU A CA 1
ATOM 517 C C . LEU A 1 67 ? 14.004 12.350 -7.109 1.00 97.88 67 LEU A C 1
ATOM 519 O O . LEU A 1 67 ? 14.549 11.781 -8.043 1.00 97.88 67 LEU A O 1
ATOM 523 N N . ALA A 1 68 ? 13.925 13.682 -7.029 1.00 97.12 68 ALA A N 1
ATOM 524 C CA . ALA A 1 68 ? 14.429 14.556 -8.087 1.00 97.12 68 ALA A CA 1
ATOM 525 C C . ALA A 1 68 ? 15.919 14.304 -8.363 1.00 97.12 68 ALA A C 1
ATOM 527 O O . ALA A 1 68 ? 16.328 14.137 -9.511 1.00 97.12 68 ALA A O 1
ATOM 528 N N . ARG A 1 69 ? 16.731 14.194 -7.302 1.00 98.00 69 ARG A N 1
ATOM 529 C CA . ARG A 1 69 ? 18.159 13.905 -7.442 1.00 98.00 69 ARG A CA 1
ATOM 530 C C . ARG A 1 69 ? 18.423 12.513 -8.019 1.00 98.00 69 ARG A C 1
ATOM 532 O O . ARG A 1 69 ? 19.319 12.353 -8.843 1.00 98.00 69 ARG A O 1
ATOM 539 N N . SER A 1 70 ? 17.675 11.514 -7.576 1.00 98.06 70 SER A N 1
ATOM 540 C CA . SER A 1 70 ? 17.786 10.138 -8.051 1.00 98.06 70 SER A CA 1
ATOM 541 C C . SER A 1 70 ? 17.362 9.998 -9.512 1.00 98.06 70 SER A C 1
ATOM 543 O O . SER A 1 70 ? 18.047 9.322 -10.275 1.00 98.06 70 SER A O 1
ATOM 545 N N . GLU A 1 71 ? 16.300 10.685 -9.934 1.00 96.19 71 GLU A N 1
ATOM 546 C CA . GLU A 1 71 ? 15.847 10.743 -11.327 1.00 96.19 71 GLU A CA 1
ATOM 547 C C . GLU A 1 71 ? 16.928 11.351 -12.239 1.00 96.19 71 GLU A C 1
ATOM 549 O O . GLU A 1 71 ? 17.255 10.750 -13.262 1.00 96.19 71 GLU A O 1
ATOM 554 N N . GLU A 1 72 ? 17.583 12.454 -11.851 1.00 96.81 72 GLU A N 1
ATOM 555 C CA . GLU A 1 72 ? 18.729 13.014 -12.598 1.00 96.81 72 GLU A CA 1
ATOM 556 C C . GLU A 1 72 ? 19.867 11.998 -12.780 1.00 96.81 72 GLU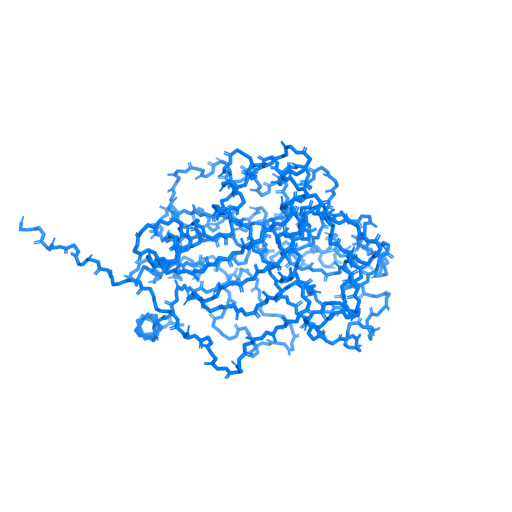 A C 1
ATOM 558 O O . GLU A 1 72 ? 20.503 11.925 -13.835 1.00 96.81 72 GLU A O 1
ATOM 563 N N . GLN A 1 73 ? 20.129 11.197 -11.746 1.00 96.31 73 GLN A N 1
ATOM 564 C CA . GLN A 1 73 ? 21.192 10.194 -11.742 1.00 96.31 73 GLN A CA 1
ATOM 565 C C . GLN A 1 73 ? 20.880 8.972 -12.611 1.00 96.31 73 GLN A C 1
ATOM 567 O O . GLN A 1 73 ? 21.780 8.165 -12.839 1.00 96.31 73 GLN A O 1
ATOM 572 N N . THR A 1 74 ? 19.656 8.849 -13.134 1.00 97.50 74 THR A N 1
ATOM 573 C CA . THR A 1 74 ? 19.294 7.785 -14.080 1.00 97.50 74 THR A CA 1
ATOM 574 C C . THR A 1 74 ? 19.678 8.076 -15.527 1.00 97.50 74 THR A C 1
ATOM 576 O O . THR A 1 74 ? 19.628 7.169 -16.348 1.00 97.50 74 THR A O 1
ATOM 579 N N . ALA A 1 75 ? 20.137 9.293 -15.845 1.00 96.62 75 ALA A N 1
ATOM 580 C CA . ALA A 1 75 ? 20.539 9.675 -17.201 1.00 96.62 75 ALA A CA 1
ATOM 581 C C . ALA A 1 75 ? 21.533 8.719 -17.910 1.00 96.62 75 ALA A C 1
ATOM 583 O O . ALA A 1 75 ? 21.383 8.533 -19.117 1.00 96.62 75 ALA A O 1
ATOM 584 N N . PRO A 1 76 ? 22.539 8.112 -17.239 1.00 97.19 76 PRO A N 1
ATOM 585 C CA . PRO A 1 76 ? 23.438 7.149 -17.878 1.00 97.19 76 PRO A CA 1
ATOM 586 C C . PRO A 1 76 ? 22.904 5.705 -17.885 1.00 97.19 76 PRO A C 1
ATOM 588 O O . PRO A 1 76 ? 23.602 4.819 -18.374 1.00 97.19 76 PRO A O 1
ATOM 591 N N . LEU A 1 77 ? 21.734 5.442 -17.296 1.00 97.94 77 LEU A N 1
ATOM 592 C CA . LEU A 1 77 ? 21.163 4.103 -17.167 1.00 97.94 77 LEU A CA 1
ATOM 593 C C . LEU A 1 77 ? 20.233 3.785 -18.342 1.00 97.94 77 LEU A C 1
ATOM 595 O O . LEU A 1 77 ? 19.664 4.679 -18.967 1.00 97.94 77 LEU A O 1
ATOM 599 N N . ASP A 1 78 ? 20.051 2.496 -18.621 1.00 98.00 78 ASP A N 1
ATOM 600 C CA . ASP A 1 78 ? 19.116 2.048 -19.649 1.00 98.00 78 ASP A CA 1
ATOM 601 C C . ASP A 1 78 ? 17.667 2.152 -19.130 1.00 98.00 78 ASP A C 1
ATOM 603 O O . ASP A 1 78 ? 17.314 1.461 -18.169 1.00 98.00 78 ASP A O 1
ATOM 607 N N . PRO A 1 79 ? 16.792 2.983 -19.728 1.00 97.62 79 PRO A N 1
ATOM 608 C CA . PRO A 1 79 ? 15.403 3.103 -19.292 1.00 97.62 79 PRO A CA 1
ATOM 609 C C . PRO A 1 79 ? 14.583 1.816 -19.472 1.00 97.62 79 PRO A C 1
ATOM 611 O O . PRO A 1 79 ? 13.489 1.738 -18.912 1.00 97.62 79 PRO A O 1
ATOM 614 N N . ALA A 1 80 ? 15.062 0.820 -20.222 1.00 97.31 80 ALA A N 1
ATOM 615 C CA . ALA A 1 80 ? 14.405 -0.478 -20.359 1.00 97.31 80 ALA A CA 1
ATOM 616 C C . ALA A 1 80 ? 14.591 -1.387 -19.136 1.00 97.31 80 ALA A C 1
ATOM 618 O O . ALA A 1 80 ? 13.816 -2.327 -18.960 1.00 97.31 80 ALA A O 1
ATOM 619 N N . GLU A 1 81 ? 15.561 -1.088 -18.272 1.00 97.69 81 GLU A N 1
ATOM 620 C CA . GLU A 1 81 ? 15.894 -1.910 -17.113 1.00 97.69 81 GLU A CA 1
ATOM 621 C C . GLU A 1 81 ? 15.073 -1.522 -15.877 1.00 97.69 81 GLU A C 1
ATOM 623 O O . GLU A 1 81 ? 14.962 -0.347 -15.517 1.00 97.69 81 GLU A O 1
ATOM 628 N N . ALA A 1 82 ? 14.537 -2.520 -15.165 1.00 96.62 82 ALA A N 1
ATOM 629 C CA . ALA A 1 82 ? 13.784 -2.293 -13.925 1.00 96.62 82 ALA A CA 1
ATOM 630 C C . ALA A 1 82 ? 14.640 -1.592 -1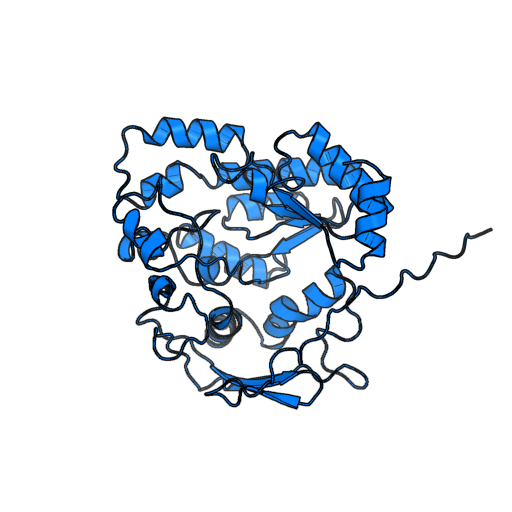2.852 1.00 96.62 82 ALA A C 1
ATOM 632 O O . ALA A 1 82 ? 14.156 -0.712 -12.136 1.00 96.62 82 ALA A O 1
ATOM 633 N N . ALA A 1 83 ? 15.943 -1.897 -12.820 1.00 97.25 83 ALA A N 1
ATOM 634 C CA . ALA A 1 83 ? 16.910 -1.257 -11.933 1.00 97.25 83 ALA A CA 1
ATOM 635 C C . ALA A 1 83 ? 16.976 0.270 -12.119 1.00 97.25 83 ALA A C 1
ATOM 637 O O . ALA A 1 83 ? 17.245 0.993 -11.162 1.00 97.25 83 ALA A O 1
ATOM 638 N N . THR A 1 84 ? 16.682 0.783 -13.317 1.00 98.31 84 THR A N 1
ATOM 639 C CA . THR A 1 84 ? 16.639 2.227 -13.587 1.00 98.31 84 THR A CA 1
ATOM 640 C C . THR A 1 84 ? 15.467 2.897 -12.869 1.00 98.31 84 THR A C 1
ATOM 642 O O . THR A 1 84 ? 15.618 3.981 -12.308 1.00 98.31 84 THR A O 1
ATOM 645 N N . HIS A 1 85 ? 14.307 2.241 -12.795 1.00 97.75 85 HIS A N 1
ATOM 646 C CA . HIS A 1 85 ? 13.170 2.728 -12.003 1.00 97.75 85 HIS A CA 1
ATOM 647 C C . HIS A 1 85 ? 13.430 2.659 -10.502 1.00 97.75 85 HIS A C 1
ATOM 649 O O . HIS A 1 85 ? 13.110 3.607 -9.783 1.00 97.75 85 HIS A O 1
ATOM 655 N N . GLU A 1 86 ? 14.048 1.579 -10.029 1.00 96.88 86 GLU A N 1
ATOM 656 C CA . GLU A 1 86 ? 14.442 1.460 -8.625 1.00 96.88 86 GLU A CA 1
ATOM 657 C C . GLU A 1 86 ? 15.477 2.513 -8.223 1.00 96.88 86 GLU A C 1
ATOM 659 O O . GLU A 1 86 ? 15.354 3.101 -7.147 1.00 96.88 86 GLU A O 1
ATOM 664 N N . ALA A 1 87 ? 16.443 2.801 -9.100 1.00 98.00 87 ALA A N 1
ATOM 665 C CA . ALA A 1 87 ? 17.440 3.847 -8.907 1.00 98.00 87 ALA A CA 1
ATOM 666 C C . ALA A 1 87 ? 16.820 5.250 -8.887 1.00 98.00 87 ALA A C 1
ATOM 668 O O . ALA A 1 87 ? 17.239 6.065 -8.069 1.00 98.00 87 ALA A O 1
ATOM 669 N N . ALA A 1 88 ? 15.805 5.519 -9.720 1.00 98.00 88 ALA A N 1
ATOM 670 C CA . ALA A 1 88 ? 15.048 6.776 -9.697 1.00 98.00 88 ALA A CA 1
ATOM 671 C C . ALA A 1 88 ? 14.256 6.970 -8.392 1.00 98.00 88 ALA A C 1
ATOM 673 O O . ALA A 1 88 ? 13.981 8.098 -7.985 1.00 98.00 88 ALA A O 1
ATOM 674 N N . ARG A 1 89 ? 13.868 5.871 -7.733 1.00 98.06 89 ARG A N 1
ATOM 675 C CA . ARG A 1 89 ? 13.010 5.872 -6.541 1.00 98.06 89 ARG A CA 1
ATOM 676 C C . ARG A 1 89 ? 13.585 4.978 -5.447 1.00 98.06 89 ARG A C 1
ATOM 678 O O . ARG A 1 89 ? 12.971 3.965 -5.102 1.00 98.06 89 ARG A O 1
ATOM 685 N N . PRO A 1 90 ? 14.760 5.297 -4.885 1.00 98.50 90 PRO A N 1
ATOM 686 C CA . PRO A 1 90 ? 15.441 4.406 -3.952 1.00 98.50 90 PRO A CA 1
ATOM 687 C C . PRO A 1 90 ? 14.689 4.308 -2.617 1.00 98.50 90 PRO A C 1
ATOM 689 O O . PRO A 1 90 ? 14.004 5.244 -2.207 1.00 98.50 90 PRO A O 1
ATOM 692 N N . ALA A 1 91 ? 14.858 3.199 -1.889 1.00 98.50 91 ALA A N 1
ATOM 693 C CA . ALA A 1 91 ? 14.183 2.951 -0.605 1.00 98.50 91 ALA A CA 1
ATOM 694 C C . ALA A 1 91 ? 14.387 4.072 0.437 1.00 98.50 91 ALA A C 1
ATOM 696 O O . ALA A 1 91 ? 13.495 4.363 1.234 1.00 98.50 91 ALA A O 1
ATOM 697 N N . ILE A 1 92 ? 15.535 4.761 0.402 1.00 98.56 92 ILE A N 1
ATOM 698 C CA . ILE A 1 92 ? 15.818 5.902 1.284 1.00 98.56 92 ILE A CA 1
ATOM 699 C C . ILE A 1 92 ? 14.859 7.082 1.066 1.00 98.56 92 ILE A C 1
ATOM 701 O O . ILE A 1 92 ? 14.576 7.809 2.017 1.00 98.56 92 ILE A O 1
ATOM 705 N N . ALA A 1 93 ? 14.317 7.263 -0.145 1.00 98.75 93 ALA A N 1
ATOM 706 C CA . ALA A 1 93 ? 13.320 8.297 -0.406 1.00 98.75 93 ALA A CA 1
ATOM 707 C C . ALA A 1 93 ? 12.039 8.039 0.401 1.00 98.75 93 ALA A C 1
ATOM 709 O O . ALA A 1 93 ? 11.481 8.974 0.975 1.00 98.75 93 ALA A O 1
ATOM 710 N N . GLU A 1 94 ? 11.603 6.780 0.483 1.00 98.88 94 GLU A N 1
ATOM 711 C CA . GLU A 1 94 ? 10.456 6.370 1.297 1.00 98.88 94 GLU A CA 1
ATOM 712 C C . GLU A 1 94 ? 10.764 6.537 2.790 1.00 98.88 94 GLU A C 1
ATOM 714 O O . GLU A 1 94 ? 10.064 7.262 3.500 1.00 98.88 94 GLU A O 1
ATOM 719 N N . ALA A 1 95 ? 11.867 5.944 3.257 1.00 98.88 95 ALA A N 1
ATOM 720 C CA . ALA A 1 95 ? 12.237 5.948 4.669 1.00 98.88 95 ALA A CA 1
ATOM 721 C C . ALA A 1 95 ? 12.397 7.373 5.235 1.00 98.88 95 ALA A C 1
ATOM 723 O O . ALA A 1 95 ? 11.898 7.667 6.325 1.00 98.88 95 ALA A O 1
ATOM 724 N N . LEU A 1 96 ? 13.036 8.282 4.486 1.00 98.81 96 LEU A N 1
ATOM 725 C CA . LEU A 1 96 ? 13.223 9.674 4.903 1.00 98.81 96 LEU A CA 1
ATOM 726 C C . LEU A 1 96 ? 11.893 10.437 4.980 1.00 98.81 96 LEU A C 1
ATOM 728 O O . LEU A 1 96 ? 11.655 11.158 5.950 1.00 98.81 96 LEU A O 1
ATOM 732 N N . ALA A 1 97 ? 11.004 10.263 3.998 1.00 98.88 97 ALA A N 1
ATOM 733 C CA . ALA A 1 97 ? 9.692 10.908 4.018 1.00 98.88 97 ALA A CA 1
ATOM 734 C C . ALA A 1 97 ? 8.823 10.409 5.180 1.00 98.88 97 ALA A C 1
ATOM 736 O O . ALA A 1 97 ? 8.163 11.215 5.841 1.00 98.88 97 ALA A O 1
ATOM 737 N N . VAL A 1 98 ? 8.860 9.105 5.476 1.00 98.88 98 VAL A N 1
ATOM 738 C CA . VAL A 1 98 ? 8.171 8.533 6.642 1.00 98.88 98 VAL A CA 1
ATOM 739 C C . VAL A 1 98 ? 8.741 9.103 7.941 1.00 98.88 98 VAL A C 1
ATOM 741 O O . VAL A 1 98 ? 7.969 9.566 8.781 1.00 98.88 98 VAL A O 1
ATOM 744 N N . ALA A 1 99 ? 10.067 9.158 8.096 1.00 98.88 99 ALA A N 1
ATOM 745 C CA . ALA A 1 99 ? 10.703 9.729 9.286 1.00 98.88 99 ALA A CA 1
ATOM 746 C C . ALA A 1 99 ? 10.313 11.201 9.496 1.00 98.88 99 ALA A C 1
ATOM 748 O O . ALA A 1 99 ? 9.967 11.603 10.610 1.00 98.88 99 ALA A O 1
ATOM 749 N N . GLN A 1 100 ? 10.303 11.997 8.422 1.00 98.81 100 GLN A N 1
ATOM 750 C CA . GLN A 1 100 ? 9.871 13.392 8.467 1.00 98.81 100 GLN A CA 1
ATOM 751 C C . GLN A 1 100 ? 8.408 13.504 8.903 1.00 98.81 100 GLN A C 1
ATOM 753 O O . GLN A 1 100 ? 8.103 14.235 9.843 1.00 98.81 100 GLN A O 1
ATOM 758 N N . ILE A 1 101 ? 7.498 12.762 8.268 1.00 98.75 101 ILE A N 1
ATOM 759 C CA . ILE A 1 101 ? 6.067 12.815 8.591 1.00 98.75 101 ILE A CA 1
ATOM 760 C C . ILE A 1 101 ? 5.790 12.388 10.029 1.00 98.75 101 ILE A C 1
ATOM 762 O O . ILE A 1 101 ? 4.999 13.044 10.706 1.00 98.75 101 ILE A O 1
ATOM 766 N N . LEU A 1 102 ? 6.446 11.338 10.524 1.00 98.81 102 LEU A N 1
ATOM 767 C CA . LEU A 1 102 ? 6.272 10.895 11.907 1.00 98.81 102 LEU A CA 1
ATOM 768 C C . LEU A 1 102 ? 6.875 11.885 12.910 1.00 98.81 102 LEU A C 1
ATOM 770 O O . LEU A 1 102 ? 6.262 12.132 13.946 1.00 98.81 102 LEU A O 1
ATOM 774 N N . THR A 1 103 ? 7.990 12.540 12.573 1.00 98.81 103 THR A N 1
ATOM 775 C CA . THR A 1 103 ? 8.545 13.649 13.371 1.00 98.81 103 THR A CA 1
ATOM 776 C C . THR A 1 103 ? 7.554 14.808 13.471 1.00 98.81 103 THR A C 1
ATOM 778 O O . THR A 1 103 ? 7.257 15.286 14.564 1.00 98.81 103 THR A O 1
ATOM 781 N N . LEU A 1 104 ? 6.974 15.233 12.344 1.00 98.69 104 LEU A N 1
ATOM 782 C CA . LEU A 1 104 ? 5.952 16.282 12.330 1.00 98.69 104 LEU A CA 1
ATOM 783 C C . LEU A 1 104 ? 4.681 15.846 13.078 1.00 98.69 104 LEU A C 1
ATOM 785 O O . LEU A 1 104 ? 4.035 16.665 13.735 1.00 98.69 104 LEU A O 1
ATOM 789 N N . ASN A 1 105 ? 4.312 14.564 13.005 1.00 98.62 105 ASN A N 1
ATOM 790 C CA . ASN A 1 105 ? 3.128 14.046 13.684 1.00 98.62 105 ASN A CA 1
ATOM 791 C C . ASN A 1 105 ? 3.317 13.873 15.195 1.00 98.62 105 ASN A C 1
ATOM 793 O O . ASN A 1 105 ? 2.335 13.976 15.925 1.00 98.62 105 ASN A O 1
ATOM 797 N N . ALA A 1 106 ? 4.542 13.672 15.681 1.00 98.12 106 ALA A N 1
ATOM 798 C CA . ALA A 1 106 ? 4.832 13.701 17.114 1.00 98.12 106 ALA A CA 1
ATOM 799 C C . ALA A 1 106 ? 4.473 15.067 17.737 1.00 98.12 106 ALA A C 1
ATOM 801 O O . ALA A 1 106 ? 4.012 15.125 18.873 1.00 98.12 106 ALA A O 1
ATOM 802 N N . GLU A 1 107 ? 4.574 16.151 16.964 1.00 97.88 107 GLU A N 1
ATOM 803 C CA . GLU A 1 107 ? 4.115 17.492 17.348 1.00 97.88 107 GLU A CA 1
ATOM 804 C C . GLU A 1 107 ? 2.609 17.694 17.076 1.00 97.88 107 GLU A C 1
ATOM 806 O O . GLU A 1 107 ? 1.861 18.174 17.927 1.00 97.88 107 GLU A O 1
ATOM 811 N N . ALA A 1 108 ? 2.121 17.329 15.885 1.00 98.00 108 ALA A N 1
ATOM 812 C CA . ALA A 1 108 ? 0.733 17.600 15.488 1.00 98.00 108 ALA A CA 1
ATOM 813 C C . ALA A 1 108 ? -0.310 16.671 16.139 1.00 98.00 108 ALA A C 1
ATOM 815 O O . ALA A 1 108 ? -1.490 17.029 16.215 1.00 98.00 108 ALA A O 1
ATOM 816 N N . GLN A 1 109 ? 0.113 15.482 16.576 1.00 98.06 109 GLN A N 1
ATOM 817 C CA . GLN A 1 109 ? -0.697 14.449 17.225 1.00 98.06 109 GLN A CA 1
ATOM 818 C C . GLN A 1 109 ? -1.954 14.060 16.427 1.00 98.06 109 GLN A C 1
ATOM 820 O O . GLN A 1 109 ? -3.021 13.813 16.997 1.00 98.06 109 GLN A O 1
ATOM 825 N N . ALA A 1 110 ? -1.853 14.022 15.095 1.00 97.88 110 ALA A N 1
ATOM 826 C CA . ALA A 1 110 ? -2.916 13.554 14.214 1.00 97.88 110 ALA A CA 1
ATOM 827 C C . ALA A 1 110 ? -2.926 12.021 14.109 1.00 97.88 110 ALA A C 1
ATOM 829 O O . ALA A 1 110 ? -2.009 11.326 14.549 1.00 97.88 110 ALA A O 1
ATOM 830 N N . LYS A 1 111 ? -3.986 11.492 13.488 1.00 98.06 111 LYS A N 1
ATOM 831 C CA . LYS A 1 111 ? -4.093 10.074 13.143 1.00 98.06 111 LYS A CA 1
ATOM 832 C C . LYS A 1 111 ? -3.446 9.835 11.779 1.00 98.06 111 LYS A C 1
ATOM 834 O O . LYS A 1 111 ? -4.079 10.125 10.772 1.00 98.06 111 LYS A O 1
ATOM 839 N N . VAL A 1 112 ? -2.222 9.313 11.723 1.00 98.75 112 VAL A N 1
ATOM 840 C CA . VAL A 1 112 ? -1.490 9.083 10.457 1.00 98.75 112 VAL A CA 1
ATOM 841 C C . VAL A 1 112 ? -1.554 7.626 9.987 1.00 98.75 112 VAL A C 1
ATOM 843 O O . VAL A 1 112 ? -1.438 6.692 10.773 1.00 98.75 112 VAL A O 1
ATOM 846 N N . HIS A 1 113 ? -1.767 7.392 8.703 1.00 98.88 113 HIS A N 1
ATOM 847 C CA . HIS A 1 113 ? -1.682 6.071 8.093 1.00 98.88 113 HIS A CA 1
ATOM 848 C C . HIS A 1 113 ? -0.676 6.124 6.941 1.00 98.88 113 HIS A C 1
ATOM 850 O O . HIS A 1 113 ? -0.910 6.818 5.955 1.00 98.88 113 HIS A O 1
ATOM 856 N N . ILE A 1 114 ? 0.467 5.461 7.087 1.00 98.88 114 ILE A N 1
ATOM 857 C CA . ILE A 1 114 ? 1.497 5.408 6.048 1.00 98.88 114 ILE A CA 1
ATOM 858 C C . ILE A 1 114 ? 1.062 4.387 4.999 1.00 98.88 114 ILE A C 1
ATOM 860 O O . ILE A 1 114 ? 0.865 3.218 5.327 1.00 98.88 114 ILE A O 1
ATOM 864 N N . ALA A 1 115 ? 0.878 4.850 3.764 1.00 98.69 115 ALA A N 1
ATOM 865 C CA . ALA A 1 115 ? 0.441 4.013 2.657 1.00 98.69 115 ALA A CA 1
ATOM 866 C C . ALA A 1 115 ? 1.595 3.161 2.108 1.00 98.69 115 ALA A C 1
ATOM 868 O O . ALA A 1 115 ? 2.741 3.613 2.120 1.00 98.69 115 ALA A O 1
ATOM 869 N N . HIS A 1 116 ? 1.255 1.976 1.587 1.00 98.50 116 HIS A N 1
ATOM 870 C CA . HIS A 1 116 ? 2.064 1.136 0.689 1.00 98.50 116 HIS A CA 1
ATOM 871 C C . HIS A 1 116 ? 3.585 1.103 0.994 1.00 98.50 116 HIS A C 1
ATOM 873 O O . HIS A 1 116 ? 4.402 1.471 0.153 1.00 98.50 116 HIS A O 1
ATOM 879 N N . VAL A 1 117 ? 3.971 0.679 2.202 1.00 98.88 117 VAL A N 1
ATOM 880 C CA . VAL A 1 117 ? 5.376 0.522 2.631 1.00 98.88 117 VAL A CA 1
ATOM 881 C C . VAL A 1 117 ? 6.058 -0.598 1.847 1.00 98.88 117 VAL A C 1
ATOM 883 O O . VAL A 1 117 ? 5.498 -1.696 1.745 1.00 98.88 117 VAL A O 1
ATOM 886 N N . THR A 1 118 ? 7.270 -0.341 1.336 1.00 98.75 118 THR A N 1
ATOM 887 C CA . THR A 1 118 ? 7.952 -1.258 0.399 1.00 98.75 118 THR A CA 1
ATOM 888 C C . THR A 1 118 ? 9.283 -1.823 0.880 1.00 98.75 118 THR A C 1
ATOM 890 O O . THR A 1 118 ? 9.750 -2.797 0.296 1.00 98.75 118 THR A O 1
ATOM 893 N N . SER A 1 119 ? 9.906 -1.252 1.920 1.00 98.69 119 SER A N 1
ATOM 894 C CA . SER A 1 119 ? 11.296 -1.593 2.265 1.00 98.69 119 SER A CA 1
ATOM 895 C C . SER A 1 119 ? 11.569 -1.806 3.754 1.00 98.69 119 SER A C 1
ATOM 897 O O . SER A 1 119 ? 10.959 -1.193 4.635 1.00 98.69 119 SER A O 1
ATOM 899 N N . SER A 1 120 ? 12.582 -2.624 4.032 1.00 98.69 120 SER A N 1
ATOM 900 C CA . SER A 1 120 ? 13.181 -2.844 5.351 1.00 98.69 120 SER A CA 1
ATOM 901 C C . SER A 1 120 ? 13.709 -1.555 5.990 1.00 98.69 120 SER A C 1
ATOM 903 O O . SER A 1 120 ? 13.576 -1.375 7.204 1.00 98.69 120 SER A O 1
ATOM 905 N N . ALA A 1 121 ? 14.229 -0.620 5.188 1.00 98.75 121 ALA A N 1
ATOM 906 C CA . ALA A 1 121 ? 14.654 0.700 5.653 1.00 98.75 121 ALA A CA 1
ATOM 907 C C . ALA A 1 121 ? 13.482 1.497 6.247 1.00 98.75 121 ALA A C 1
ATOM 909 O O . ALA A 1 121 ? 13.597 2.053 7.341 1.00 98.75 121 ALA A O 1
ATOM 910 N N . THR A 1 122 ? 12.328 1.500 5.578 1.00 98.88 122 THR A N 1
ATOM 911 C CA . THR A 1 122 ? 11.121 2.143 6.110 1.00 98.88 122 THR A CA 1
ATOM 912 C C . THR A 1 122 ? 10.603 1.423 7.351 1.00 98.88 122 THR A C 1
ATOM 914 O O . THR A 1 122 ? 10.219 2.076 8.321 1.00 98.88 122 THR A O 1
ATOM 917 N N . LEU A 1 123 ? 10.646 0.086 7.381 1.00 98.94 123 LEU A N 1
ATOM 918 C CA . LEU A 1 123 ? 10.262 -0.688 8.568 1.00 98.94 123 LEU A CA 1
ATOM 919 C C . LEU A 1 123 ? 11.115 -0.332 9.796 1.00 98.94 123 LEU A C 1
ATOM 921 O O . LEU A 1 123 ? 10.579 -0.209 10.897 1.00 98.94 123 LEU A O 1
ATOM 925 N N . ALA A 1 124 ? 12.424 -0.124 9.625 1.00 98.88 124 ALA A N 1
ATOM 926 C CA . ALA A 1 124 ? 13.298 0.351 10.699 1.00 98.88 124 ALA A CA 1
ATOM 927 C C . ALA A 1 124 ? 12.857 1.722 11.243 1.00 98.88 124 ALA A C 1
ATOM 929 O O . ALA A 1 124 ? 12.809 1.906 12.460 1.00 98.88 124 ALA A O 1
ATOM 930 N N . VAL A 1 125 ? 12.462 2.653 10.368 1.00 98.94 125 VAL A N 1
ATOM 931 C CA . VAL A 1 125 ? 11.910 3.955 10.779 1.00 98.94 125 VAL A CA 1
ATOM 932 C C . VAL A 1 125 ? 10.606 3.781 11.560 1.00 98.94 125 VAL A C 1
ATOM 934 O O . VAL A 1 125 ? 10.473 4.339 12.647 1.00 98.94 125 VAL A O 1
ATOM 937 N N . LEU A 1 126 ? 9.658 2.981 11.061 1.00 98.88 126 LEU A N 1
ATOM 938 C CA . LEU A 1 126 ? 8.384 2.739 11.753 1.00 98.88 126 LEU A CA 1
ATOM 939 C C . LEU A 1 126 ? 8.606 2.188 13.169 1.00 98.88 126 LEU A C 1
ATOM 941 O O . LEU A 1 126 ? 7.993 2.671 14.120 1.00 98.88 126 LEU A O 1
ATOM 945 N N . ARG A 1 127 ? 9.527 1.230 13.324 1.00 98.75 127 ARG A N 1
ATOM 946 C CA . ARG A 1 127 ? 9.888 0.655 14.629 1.00 98.75 127 ARG A CA 1
ATOM 947 C C . ARG A 1 127 ? 10.527 1.686 15.558 1.00 98.75 127 ARG A C 1
ATOM 949 O O . ARG A 1 127 ? 10.174 1.733 16.732 1.00 98.75 127 ARG A O 1
ATOM 956 N N . ALA A 1 128 ? 11.409 2.544 15.045 1.00 98.75 128 ALA A N 1
ATOM 957 C CA . ALA A 1 128 ? 12.044 3.602 15.834 1.00 98.75 128 ALA A CA 1
ATOM 958 C C . ALA A 1 128 ? 11.043 4.653 16.350 1.00 98.75 128 ALA A C 1
ATOM 960 O O . ALA A 1 128 ? 11.241 5.220 17.422 1.00 98.75 128 ALA A O 1
ATOM 961 N N . PHE A 1 129 ? 9.958 4.898 15.611 1.00 98.69 129 PHE A N 1
ATOM 962 C CA . PHE A 1 129 ? 8.903 5.835 16.000 1.00 98.69 129 PHE A CA 1
ATOM 963 C C . PHE A 1 129 ? 7.748 5.183 16.768 1.00 98.69 129 PHE A C 1
ATOM 965 O O . PHE A 1 129 ? 6.810 5.896 17.140 1.00 98.69 129 PHE A O 1
ATOM 972 N N . ALA A 1 130 ? 7.775 3.871 17.020 1.00 98.12 130 ALA A N 1
ATOM 973 C CA . ALA A 1 130 ? 6.694 3.163 17.698 1.00 98.12 130 ALA A CA 1
ATOM 974 C C . ALA A 1 130 ? 6.326 3.844 19.032 1.00 98.12 130 ALA A C 1
ATOM 976 O O . ALA A 1 130 ? 7.177 4.108 19.877 1.00 98.12 130 ALA A O 1
ATOM 977 N N . GLY A 1 131 ? 5.041 4.170 19.206 1.00 96.81 131 GLY A N 1
ATOM 978 C CA . GLY A 1 131 ? 4.534 4.857 20.401 1.00 96.81 131 GLY A CA 1
ATOM 979 C C . GLY A 1 131 ? 4.704 6.384 20.429 1.00 96.81 131 GLY A C 1
ATOM 980 O O . GLY A 1 131 ? 4.190 7.018 21.344 1.00 96.81 131 GLY A O 1
ATOM 981 N N . SER A 1 132 ? 5.354 7.001 19.435 1.00 97.69 132 SER A N 1
ATOM 982 C CA . SER A 1 132 ? 5.532 8.468 19.378 1.00 97.69 132 SER A CA 1
ATOM 983 C C . SER A 1 132 ? 4.242 9.249 19.080 1.00 97.69 132 SER A C 1
ATOM 985 O O . SER A 1 132 ? 4.094 10.407 19.474 1.00 97.69 132 SER A O 1
ATOM 987 N N . SER A 1 133 ? 3.306 8.641 18.347 1.00 97.75 133 SER A N 1
ATOM 988 C CA . SER A 1 133 ? 2.023 9.234 17.958 1.00 97.75 133 SER A CA 1
ATOM 989 C C . SER A 1 133 ? 1.037 8.151 17.495 1.00 97.75 133 SER A C 1
ATOM 991 O O . SER A 1 133 ? 1.400 6.982 17.366 1.00 97.75 133 SER A O 1
ATOM 993 N N . ASP A 1 134 ? -0.219 8.528 17.228 1.00 98.12 134 ASP A N 1
ATOM 994 C CA . ASP A 1 134 ? -1.242 7.624 16.680 1.00 98.12 134 ASP A CA 1
ATOM 995 C C . ASP A 1 134 ? -1.027 7.396 15.169 1.00 98.12 134 ASP A C 1
ATOM 997 O O . ASP A 1 134 ? -1.727 7.974 14.322 1.00 98.12 134 ASP A O 1
ATOM 1001 N N . PHE A 1 135 ? -0.054 6.549 14.820 1.00 98.75 135 PHE A N 1
ATOM 1002 C CA . PHE A 1 135 ? 0.185 6.119 13.444 1.00 98.75 135 PHE A CA 1
ATOM 1003 C C . PHE A 1 135 ? -0.009 4.613 13.228 1.00 98.75 135 PHE A C 1
ATOM 1005 O O . PHE A 1 135 ? 0.045 3.802 14.145 1.00 98.75 135 PHE A O 1
ATOM 1012 N N . THR A 1 136 ? -0.272 4.262 11.974 1.00 98.81 136 THR A N 1
ATOM 1013 C CA . THR A 1 136 ? -0.388 2.891 11.450 1.00 98.81 136 THR A CA 1
ATOM 1014 C C . THR A 1 136 ? 0.266 2.867 10.072 1.00 98.81 136 THR A C 1
ATOM 1016 O O . THR A 1 136 ? 0.468 3.934 9.488 1.00 98.81 136 THR A O 1
ATOM 1019 N N . ALA A 1 137 ? 0.571 1.690 9.542 1.00 98.88 137 ALA A N 1
ATOM 1020 C CA . ALA A 1 137 ? 1.140 1.544 8.210 1.00 98.88 137 ALA A CA 1
ATOM 1021 C C . ALA A 1 137 ? 0.578 0.303 7.514 1.00 98.88 137 ALA A C 1
ATOM 1023 O O . ALA A 1 137 ? 0.255 -0.690 8.176 1.00 98.88 137 ALA A O 1
ATOM 1024 N N . GLU A 1 138 ? 0.475 0.378 6.191 1.00 98.81 138 GLU A N 1
ATOM 1025 C CA . GLU A 1 138 ? 0.059 -0.724 5.328 1.00 98.81 138 GLU A CA 1
ATOM 1026 C C . GLU A 1 138 ? 1.173 -1.134 4.360 1.00 98.81 138 GLU A C 1
ATOM 1028 O O . GLU A 1 138 ? 2.053 -0.342 4.026 1.00 98.81 138 GLU A O 1
ATOM 1033 N N . THR A 1 139 ? 1.097 -2.366 3.869 1.00 98.88 139 THR A N 1
ATOM 1034 C CA . THR A 1 139 ? 1.774 -2.793 2.635 1.00 98.88 139 THR A CA 1
ATOM 1035 C C . THR A 1 139 ? 0.747 -3.402 1.678 1.00 98.88 139 THR A C 1
ATOM 1037 O O . THR A 1 139 ? -0.452 -3.413 1.970 1.00 98.88 139 THR A O 1
ATOM 1040 N N . CYS A 1 140 ? 1.194 -3.899 0.528 1.00 98.75 140 CYS A N 1
ATOM 1041 C CA . CYS A 1 140 ? 0.321 -4.367 -0.541 1.00 98.75 140 CYS A CA 1
ATOM 1042 C C . CYS A 1 140 ? 0.726 -5.749 -1.073 1.00 98.75 140 CYS A C 1
ATOM 1044 O O . CYS A 1 140 ? 1.907 -6.103 -1.015 1.00 98.75 140 CYS A O 1
ATOM 1046 N N . PRO A 1 141 ? -0.220 -6.535 -1.631 1.00 98.19 141 PRO A N 1
ATOM 1047 C CA . PRO A 1 141 ? 0.038 -7.872 -2.165 1.00 98.19 141 PRO A CA 1
ATOM 1048 C C . PRO A 1 141 ? 1.229 -7.950 -3.119 1.00 98.19 141 PRO A C 1
ATOM 1050 O O . PRO A 1 141 ? 2.013 -8.893 -3.043 1.00 98.19 141 PRO A O 1
ATOM 1053 N N . GLN A 1 142 ? 1.407 -6.945 -3.978 1.00 97.81 142 GLN A N 1
ATOM 1054 C CA . GLN A 1 142 ? 2.509 -6.900 -4.932 1.00 97.81 142 GLN A CA 1
ATOM 1055 C C . GLN A 1 142 ? 3.887 -6.880 -4.254 1.00 97.81 142 GLN A C 1
ATOM 1057 O O . GLN A 1 142 ? 4.793 -7.544 -4.746 1.00 97.81 142 GLN A O 1
ATOM 1062 N N . TYR A 1 143 ? 4.029 -6.220 -3.100 1.00 98.69 143 TYR A N 1
ATOM 1063 C CA . TYR A 1 143 ? 5.285 -6.183 -2.339 1.00 98.69 143 TYR A CA 1
ATOM 1064 C C . TYR A 1 143 ? 5.505 -7.441 -1.495 1.00 98.69 143 TYR A C 1
ATOM 1066 O O . TYR A 1 143 ? 6.632 -7.739 -1.123 1.00 98.69 143 TYR A O 1
ATOM 1074 N N . LEU A 1 144 ? 4.436 -8.183 -1.187 1.00 98.56 144 LEU A N 1
ATOM 1075 C CA . LEU A 1 144 ? 4.494 -9.446 -0.444 1.00 98.56 144 LEU A CA 1
ATOM 1076 C C . LEU A 1 144 ? 4.742 -10.651 -1.353 1.00 98.56 144 LEU A C 1
ATOM 1078 O O . LEU A 1 144 ? 5.257 -11.674 -0.901 1.00 98.56 144 LEU A O 1
ATOM 1082 N N . ARG A 1 145 ? 4.343 -10.562 -2.624 1.00 97.69 145 ARG A N 1
ATOM 1083 C CA . ARG A 1 145 ? 4.436 -11.675 -3.570 1.00 97.69 145 ARG A CA 1
ATOM 1084 C C . ARG A 1 145 ? 5.645 -11.573 -4.488 1.00 97.69 145 ARG A C 1
ATOM 1086 O O . ARG A 1 145 ? 6.284 -12.597 -4.733 1.00 97.69 145 ARG A O 1
ATOM 1093 N N . HIS A 1 146 ? 5.945 -10.378 -4.982 1.00 98.12 146 HIS A N 1
ATOM 1094 C CA . HIS A 1 146 ? 6.892 -10.180 -6.073 1.00 98.12 146 HIS A CA 1
ATOM 1095 C C . HIS A 1 146 ? 8.180 -9.509 -5.611 1.00 98.12 146 HIS A C 1
ATOM 1097 O O . HIS A 1 146 ? 8.216 -8.869 -4.560 1.00 98.12 146 HIS A O 1
ATOM 1103 N N . THR A 1 147 ? 9.228 -9.667 -6.414 1.00 98.44 147 THR A N 1
ATOM 1104 C CA . THR A 1 147 ? 10.506 -8.964 -6.260 1.00 98.44 147 THR A CA 1
ATOM 1105 C C . THR A 1 147 ? 10.835 -8.142 -7.507 1.00 98.44 147 THR A C 1
ATOM 1107 O O . THR A 1 147 ? 10.162 -8.238 -8.536 1.00 98.44 147 THR A O 1
ATOM 1110 N N . SER A 1 148 ? 11.893 -7.343 -7.427 1.00 97.81 148 SER A N 1
ATOM 1111 C CA . SER A 1 148 ? 12.502 -6.633 -8.554 1.00 97.81 148 SER A CA 1
ATOM 1112 C C . SER A 1 148 ? 12.792 -7.541 -9.758 1.00 97.81 148 SER A C 1
ATOM 1114 O O . SER A 1 148 ? 12.542 -7.149 -10.897 1.00 97.81 148 SER A O 1
ATOM 1116 N N . ASP A 1 149 ? 13.205 -8.792 -9.529 1.00 98.06 149 ASP A N 1
ATOM 1117 C CA . ASP A 1 149 ? 13.426 -9.781 -10.596 1.00 98.06 149 ASP A CA 1
ATOM 1118 C C . ASP A 1 149 ? 12.135 -10.117 -11.362 1.00 98.06 149 ASP A C 1
ATOM 1120 O O . ASP A 1 149 ? 12.140 -10.293 -12.585 1.00 98.06 149 ASP A O 1
ATOM 1124 N N . ASP A 1 150 ? 10.998 -10.184 -10.662 1.00 98.19 150 ASP A N 1
ATOM 1125 C CA . ASP A 1 150 ? 9.700 -10.379 -11.308 1.00 98.19 150 ASP A CA 1
ATOM 1126 C C . ASP A 1 150 ? 9.315 -9.160 -12.153 1.00 98.19 150 ASP A C 1
ATOM 1128 O O . ASP A 1 150 ? 8.761 -9.329 -13.241 1.00 98.19 150 ASP A O 1
ATOM 1132 N N . VAL A 1 151 ? 9.627 -7.947 -11.679 1.00 98.12 151 VAL A N 1
ATOM 1133 C CA . VAL A 1 151 ? 9.411 -6.701 -12.430 1.00 98.12 151 VAL A CA 1
ATOM 1134 C C . VAL A 1 151 ? 10.269 -6.676 -13.690 1.00 98.12 151 VAL A C 1
ATOM 1136 O O . VAL A 1 151 ? 9.738 -6.407 -14.765 1.00 98.12 151 VAL A O 1
ATOM 1139 N N . ALA A 1 152 ? 11.554 -7.027 -13.593 1.00 97.75 152 ALA A N 1
ATOM 1140 C CA . ALA A 1 152 ? 12.447 -7.134 -14.745 1.00 97.75 152 ALA A CA 1
ATOM 1141 C C . ALA A 1 152 ? 11.899 -8.114 -15.795 1.00 97.75 152 ALA A C 1
ATOM 1143 O O . ALA A 1 152 ? 11.863 -7.800 -16.983 1.00 97.75 152 ALA A O 1
ATOM 1144 N N . ARG A 1 153 ? 11.364 -9.265 -15.358 1.00 97.19 153 ARG A N 1
ATOM 1145 C CA . ARG A 1 153 ? 10.764 -10.268 -16.254 1.00 97.19 153 ARG A CA 1
ATOM 1146 C C . ARG A 1 153 ? 9.548 -9.747 -17.021 1.00 97.19 153 ARG A C 1
ATOM 1148 O O . ARG A 1 153 ? 9.345 -10.142 -18.168 1.00 97.19 153 ARG A O 1
ATOM 1155 N N . VAL A 1 154 ? 8.705 -8.921 -16.398 1.00 96.56 154 VAL A N 1
ATOM 1156 C CA . VAL A 1 154 ? 7.460 -8.431 -17.024 1.00 96.56 154 VAL A CA 1
ATOM 1157 C C . VAL A 1 154 ? 7.583 -7.017 -17.600 1.00 96.56 154 VAL A C 1
ATOM 1159 O O . VAL A 1 154 ? 6.614 -6.499 -18.158 1.00 96.56 154 VAL A O 1
ATOM 1162 N N . GLY A 1 155 ? 8.751 -6.386 -17.472 1.00 97.19 155 GLY A N 1
ATOM 1163 C CA . GLY A 1 155 ? 9.008 -5.024 -17.923 1.00 97.19 155 GLY A CA 1
ATOM 1164 C C . GLY A 1 155 ? 8.075 -4.002 -17.273 1.00 97.19 155 GLY A C 1
ATOM 1165 O O . GLY A 1 155 ? 7.637 -4.140 -16.126 1.00 97.19 155 GLY A O 1
ATOM 1166 N N . VAL A 1 156 ? 7.712 -2.969 -18.037 1.00 97.00 156 VAL A N 1
ATOM 1167 C CA . VAL A 1 156 ? 6.914 -1.838 -17.538 1.00 97.00 156 VAL A CA 1
ATOM 1168 C C . VAL A 1 156 ? 5.570 -2.247 -16.936 1.00 97.00 156 VAL A C 1
ATOM 1170 O O . VAL A 1 156 ? 5.055 -1.536 -16.080 1.00 97.00 156 VAL A O 1
ATOM 1173 N N . PHE A 1 157 ? 5.017 -3.413 -17.285 1.00 96.25 157 PHE A N 1
ATOM 1174 C CA . PHE A 1 157 ? 3.783 -3.926 -16.684 1.00 96.25 157 PHE A CA 1
ATOM 1175 C C . PHE A 1 157 ? 3.896 -4.152 -15.169 1.00 96.25 157 PHE A C 1
ATOM 1177 O O . PHE A 1 157 ? 2.887 -4.014 -14.474 1.00 96.25 157 PHE A O 1
ATOM 1184 N N . GLY A 1 158 ? 5.104 -4.396 -14.653 1.00 96.50 158 GLY A N 1
ATOM 1185 C CA . GLY A 1 158 ? 5.400 -4.500 -13.222 1.00 96.50 158 GLY A CA 1
ATOM 1186 C C . GLY A 1 158 ? 5.662 -3.160 -12.525 1.00 96.50 158 GLY A C 1
ATOM 1187 O O . GLY A 1 158 ? 5.770 -3.132 -11.303 1.00 96.50 158 GLY A O 1
ATOM 1188 N N . LYS A 1 159 ? 5.732 -2.041 -13.264 1.00 97.50 159 LYS A N 1
ATOM 1189 C CA . LYS A 1 159 ? 5.980 -0.711 -12.688 1.00 97.50 159 LYS A CA 1
ATOM 1190 C C . LYS A 1 159 ? 4.820 -0.273 -11.788 1.00 97.50 159 LYS A C 1
ATOM 1192 O O . LYS A 1 159 ? 3.689 -0.117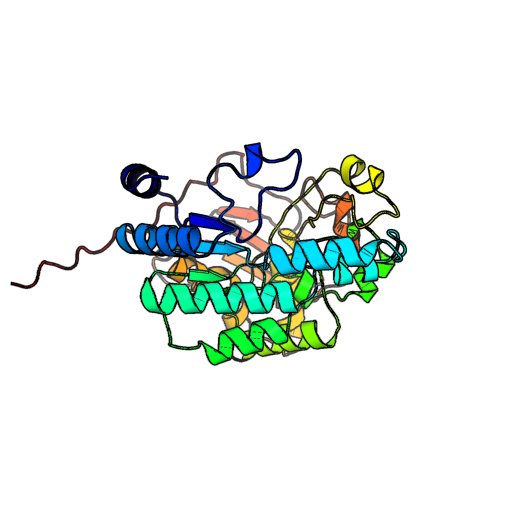 -12.266 1.00 97.50 159 LYS A O 1
ATOM 1197 N N . VAL A 1 160 ? 5.140 0.004 -10.525 1.00 97.06 160 VAL A N 1
ATOM 1198 C CA . VAL A 1 160 ? 4.291 0.606 -9.478 1.00 97.06 160 VAL A CA 1
ATOM 1199 C C . VAL A 1 160 ? 5.112 1.613 -8.665 1.00 97.06 160 VAL A C 1
ATOM 1201 O O . VAL A 1 160 ? 6.336 1.538 -8.684 1.00 97.06 160 VAL A O 1
ATOM 1204 N N . ASN A 1 161 ? 4.470 2.559 -7.975 1.00 96.56 161 ASN A N 1
ATOM 1205 C CA . ASN A 1 161 ? 5.163 3.521 -7.112 1.00 96.56 161 ASN A CA 1
ATOM 1206 C C . ASN A 1 161 ? 4.588 3.471 -5.682 1.00 96.56 161 ASN A C 1
ATOM 1208 O O . ASN A 1 161 ? 3.386 3.695 -5.543 1.00 96.56 161 ASN A O 1
ATOM 1212 N N . PRO A 1 162 ? 5.416 3.277 -4.636 1.00 98.12 162 PRO A N 1
ATOM 1213 C CA . PRO A 1 162 ? 6.867 3.057 -4.697 1.00 98.12 162 PRO A CA 1
ATOM 1214 C C . PRO A 1 162 ? 7.239 1.702 -5.354 1.00 98.12 162 PRO A C 1
ATOM 1216 O O . PRO A 1 162 ? 6.385 0.824 -5.453 1.00 98.12 162 PRO A O 1
ATOM 1219 N N . PRO A 1 163 ? 8.471 1.524 -5.871 1.00 98.25 163 PRO A N 1
ATOM 1220 C CA . PRO A 1 163 ? 8.871 0.293 -6.563 1.00 98.25 163 PRO A CA 1
ATOM 1221 C C . PRO A 1 163 ? 8.761 -0.980 -5.710 1.00 98.25 163 PRO A C 1
ATOM 1223 O O . PRO A 1 163 ? 9.016 -0.954 -4.506 1.00 98.25 163 PRO A O 1
ATOM 1226 N N . ILE A 1 164 ? 8.466 -2.114 -6.359 1.00 98.56 164 ILE A N 1
ATOM 1227 C CA . ILE A 1 164 ? 8.695 -3.451 -5.782 1.00 98.56 164 ILE A CA 1
ATOM 1228 C C . ILE A 1 164 ? 10.206 -3.642 -5.621 1.00 98.56 164 ILE A C 1
ATOM 1230 O O . ILE A 1 164 ? 10.974 -3.240 -6.491 1.00 98.56 164 ILE A O 1
ATOM 1234 N N . ARG A 1 165 ? 10.621 -4.210 -4.488 1.00 98.31 165 ARG A N 1
ATOM 1235 C CA . ARG A 1 165 ? 12.020 -4.258 -4.051 1.00 98.31 165 ARG A CA 1
ATOM 1236 C C . ARG A 1 165 ? 12.588 -5.676 -4.084 1.00 98.31 165 ARG A C 1
ATOM 1238 O O . ARG A 1 165 ? 12.028 -6.572 -4.714 1.00 98.31 165 ARG A O 1
ATOM 1245 N N . THR A 1 166 ? 13.713 -5.878 -3.409 1.00 98.62 166 THR A N 1
ATOM 1246 C CA . THR A 1 166 ? 14.429 -7.151 -3.383 1.00 98.62 166 THR A CA 1
ATOM 1247 C C . THR A 1 166 ? 13.675 -8.234 -2.602 1.00 98.62 166 THR A C 1
ATOM 1249 O O . THR A 1 166 ? 12.686 -7.978 -1.905 1.00 98.62 166 THR A O 1
ATOM 1252 N N . ALA A 1 167 ? 14.160 -9.475 -2.694 1.00 98.56 167 ALA A N 1
ATOM 1253 C CA . ALA A 1 167 ? 13.634 -10.583 -1.903 1.00 98.56 167 ALA A CA 1
ATOM 1254 C C . ALA A 1 167 ? 13.777 -10.335 -0.392 1.00 98.56 167 ALA A C 1
ATOM 1256 O O . ALA A 1 167 ? 12.872 -10.670 0.368 1.00 98.56 167 ALA A O 1
ATOM 1257 N N . GLU A 1 168 ? 14.873 -9.713 0.047 1.00 98.75 168 GLU A N 1
ATOM 1258 C CA . GLU A 1 168 ? 15.106 -9.374 1.453 1.00 98.75 168 GLU A CA 1
ATOM 1259 C C . GLU A 1 168 ? 14.056 -8.390 1.974 1.00 98.75 168 GLU A C 1
ATOM 1261 O O . GLU A 1 168 ? 13.519 -8.585 3.065 1.00 98.75 168 GLU A O 1
ATOM 1266 N N . ASP A 1 169 ? 13.715 -7.369 1.184 1.00 98.81 169 ASP A N 1
ATOM 1267 C CA . ASP A 1 169 ? 12.652 -6.429 1.534 1.00 98.81 169 ASP A CA 1
ATOM 1268 C C . ASP A 1 169 ? 11.289 -7.130 1.605 1.00 98.81 169 ASP A C 1
ATOM 1270 O O . ASP A 1 169 ? 10.549 -6.930 2.570 1.00 98.81 169 ASP A O 1
ATOM 1274 N N . ARG A 1 170 ? 10.980 -8.028 0.660 1.00 98.81 170 ARG A N 1
ATOM 1275 C CA . ARG A 1 170 ? 9.755 -8.846 0.704 1.00 98.81 170 ARG A CA 1
ATOM 1276 C C . ARG A 1 170 ? 9.666 -9.678 1.985 1.00 98.81 170 ARG A C 1
ATOM 1278 O O . ARG A 1 170 ? 8.620 -9.699 2.638 1.00 98.81 170 ARG A O 1
ATOM 1285 N N . GLU A 1 171 ? 10.741 -10.363 2.369 1.00 98.81 171 GLU A N 1
ATOM 1286 C CA . GLU A 1 171 ? 10.764 -11.148 3.609 1.00 98.81 171 GLU A CA 1
ATOM 1287 C C . GLU A 1 171 ? 10.652 -10.253 4.855 1.00 98.81 171 GLU A C 1
ATOM 1289 O O . GLU A 1 171 ? 9.947 -10.600 5.808 1.00 98.81 171 GLU A O 1
ATOM 1294 N N . ALA A 1 172 ? 11.262 -9.063 4.836 1.00 98.88 172 ALA A N 1
ATOM 1295 C CA . ALA A 1 172 ? 11.123 -8.083 5.908 1.00 98.88 172 ALA A CA 1
ATOM 1296 C C . ALA A 1 172 ? 9.670 -7.599 6.068 1.00 98.88 172 ALA A C 1
ATOM 1298 O O . ALA A 1 172 ? 9.197 -7.471 7.200 1.00 98.88 172 ALA A O 1
ATOM 1299 N N . LEU A 1 173 ? 8.941 -7.387 4.965 1.00 98.94 173 LEU A N 1
ATOM 1300 C CA . LEU A 1 173 ? 7.518 -7.027 4.984 1.00 98.94 173 LEU A CA 1
ATOM 1301 C C . LEU A 1 173 ? 6.652 -8.146 5.581 1.00 98.94 173 LEU A C 1
ATOM 1303 O O . LEU A 1 173 ? 5.804 -7.870 6.431 1.00 98.94 173 LEU A O 1
ATOM 1307 N N . TRP A 1 174 ? 6.894 -9.412 5.223 1.00 98.81 174 TRP A N 1
ATOM 1308 C CA . TRP A 1 174 ? 6.207 -10.550 5.854 1.00 98.81 174 TRP A CA 1
ATOM 1309 C C . TRP A 1 174 ? 6.473 -10.637 7.360 1.00 98.81 174 TRP A C 1
ATOM 1311 O O . TRP A 1 174 ? 5.545 -10.855 8.146 1.00 98.81 174 TRP A O 1
ATOM 1321 N N . SER A 1 175 ? 7.725 -10.432 7.778 1.00 98.62 175 SER A N 1
ATOM 1322 C CA . SER A 1 175 ? 8.076 -10.377 9.200 1.00 98.62 175 SER A CA 1
ATOM 1323 C C . SER A 1 175 ? 7.352 -9.233 9.911 1.00 98.62 175 SER A C 1
ATOM 1325 O O . SER A 1 175 ? 6.867 -9.419 11.023 1.00 98.62 175 SER A O 1
ATOM 1327 N N . ALA A 1 176 ? 7.236 -8.072 9.266 1.00 98.81 176 ALA A N 1
ATOM 1328 C CA . ALA A 1 176 ? 6.579 -6.896 9.825 1.00 98.81 176 ALA A CA 1
ATOM 1329 C C . ALA A 1 176 ? 5.055 -7.045 9.972 1.00 98.81 176 ALA A C 1
ATOM 1331 O O . ALA A 1 176 ? 4.462 -6.429 10.855 1.00 98.81 176 ALA A O 1
ATOM 1332 N N . LEU A 1 177 ? 4.408 -7.870 9.142 1.00 98.75 177 LEU A N 1
ATOM 1333 C CA . LEU A 1 177 ? 3.010 -8.264 9.360 1.00 98.75 177 LEU A CA 1
ATOM 1334 C C . LEU A 1 177 ? 2.867 -9.191 10.573 1.00 98.75 177 LEU A C 1
ATOM 1336 O O . LEU A 1 177 ? 1.887 -9.110 11.310 1.00 98.75 177 LEU A O 1
ATOM 1340 N N . SER A 1 178 ? 3.847 -10.070 10.778 1.00 95.75 178 SER A N 1
ATOM 1341 C CA . SER A 1 178 ? 3.833 -11.053 11.866 1.00 95.75 178 SER A CA 1
ATOM 1342 C C . SER A 1 178 ? 4.107 -10.412 13.229 1.00 95.75 178 SER A C 1
ATOM 1344 O O . SER A 1 178 ? 3.477 -10.783 14.217 1.00 95.75 178 SER A O 1
ATOM 1346 N N . ASP A 1 179 ? 5.024 -9.439 13.283 1.00 96.56 179 ASP A N 1
ATOM 1347 C CA . ASP A 1 179 ? 5.406 -8.722 14.509 1.00 96.56 179 ASP A CA 1
ATOM 1348 C C . ASP A 1 179 ? 4.507 -7.509 14.835 1.00 96.56 179 ASP A C 1
ATOM 1350 O O . ASP A 1 179 ? 4.634 -6.915 15.906 1.00 96.56 179 ASP A O 1
ATOM 1354 N N . GLY A 1 180 ? 3.580 -7.157 13.936 1.00 97.50 180 GLY A N 1
ATOM 1355 C CA . GLY A 1 180 ? 2.625 -6.061 14.109 1.00 97.50 180 GLY A CA 1
ATOM 1356 C C . GLY A 1 180 ? 3.159 -4.665 13.766 1.00 97.50 180 GLY A C 1
ATOM 1357 O O . GLY A 1 180 ? 2.435 -3.687 13.957 1.00 97.50 180 GLY A O 1
ATOM 1358 N N . THR A 1 181 ? 4.383 -4.543 13.235 1.00 98.62 181 THR A N 1
ATOM 1359 C CA . THR A 1 181 ? 4.915 -3.277 12.689 1.00 98.62 181 THR A CA 1
ATOM 1360 C C . THR A 1 181 ? 4.026 -2.756 11.554 1.00 98.62 181 THR A C 1
ATOM 1362 O O . THR A 1 181 ? 3.771 -1.554 11.458 1.00 98.62 181 THR A O 1
ATOM 1365 N N . LEU A 1 182 ? 3.534 -3.661 10.703 1.00 98.88 182 LEU A N 1
ATOM 1366 C CA . LEU A 1 182 ? 2.516 -3.388 9.694 1.00 98.88 182 LEU A CA 1
ATOM 1367 C C . LEU A 1 182 ? 1.179 -3.962 10.164 1.00 98.88 182 LEU A C 1
ATOM 1369 O O . LEU A 1 182 ? 1.057 -5.158 10.418 1.00 98.88 182 LEU A O 1
ATOM 1373 N N . GLY A 1 183 ? 0.168 -3.100 10.264 1.00 98.31 183 GLY A N 1
ATOM 1374 C CA . GLY A 1 183 ? -1.157 -3.466 10.777 1.00 98.31 183 GLY A CA 1
ATOM 1375 C C . GLY A 1 183 ? -2.215 -3.666 9.696 1.00 98.31 183 GLY A C 1
ATOM 1376 O O . GLY A 1 183 ? -3.359 -3.991 10.013 1.00 98.31 183 GLY A O 1
ATOM 1377 N N . HIS A 1 184 ? -1.864 -3.435 8.431 1.00 98.81 184 HIS A N 1
ATOM 1378 C CA . HIS A 1 184 ? -2.817 -3.356 7.330 1.00 98.81 184 HIS A CA 1
ATOM 1379 C C . HIS A 1 184 ? -2.218 -3.932 6.046 1.00 98.81 184 HIS A C 1
ATOM 1381 O O . HIS A 1 184 ? -1.035 -3.740 5.758 1.00 98.81 184 HIS A O 1
ATOM 1387 N N . VAL A 1 185 ? -3.054 -4.595 5.248 1.00 98.81 185 VAL A N 1
ATOM 1388 C CA . VAL A 1 185 ? -2.724 -4.956 3.864 1.00 98.81 185 VAL A CA 1
ATOM 1389 C C . VAL A 1 185 ? -3.837 -4.461 2.950 1.00 98.81 185 VAL A C 1
ATOM 1391 O O . VAL A 1 185 ? -4.991 -4.869 3.090 1.00 98.81 185 VAL A O 1
ATOM 1394 N N . THR A 1 186 ? -3.492 -3.586 2.009 1.00 98.25 186 THR A N 1
ATOM 1395 C CA . THR A 1 186 ? -4.420 -3.017 1.020 1.00 98.25 186 THR A CA 1
ATOM 1396 C C . THR A 1 186 ? -3.884 -3.214 -0.389 1.00 98.25 186 THR A C 1
ATOM 1398 O O . THR A 1 186 ? -2.777 -3.693 -0.582 1.00 98.25 186 THR A O 1
ATOM 1401 N N . THR A 1 187 ? -4.689 -2.936 -1.410 1.00 97.69 187 THR A N 1
ATOM 1402 C CA . THR A 1 187 ? -4.353 -3.366 -2.779 1.00 97.69 187 THR A CA 1
ATOM 1403 C C . THR A 1 187 ? -3.569 -2.331 -3.564 1.00 97.69 187 THR A C 1
ATOM 1405 O O . THR A 1 187 ? -2.892 -2.704 -4.516 1.00 97.69 187 THR A O 1
ATOM 1408 N N . ASP A 1 188 ? -3.718 -1.052 -3.206 1.00 96.44 188 ASP A N 1
ATOM 1409 C CA . ASP A 1 188 ? -3.303 0.078 -4.041 1.00 96.44 188 ASP A CA 1
ATOM 1410 C C . ASP A 1 188 ? -3.700 -0.119 -5.519 1.00 96.44 188 ASP A C 1
ATOM 1412 O O . ASP A 1 188 ? -2.934 0.168 -6.438 1.00 96.44 188 ASP A O 1
ATOM 1416 N N . HIS A 1 189 ? -4.889 -0.705 -5.750 1.00 96.00 189 HIS A N 1
ATOM 1417 C CA . HIS A 1 189 ? -5.362 -1.027 -7.092 1.00 96.00 189 HIS A CA 1
ATOM 1418 C C . HIS A 1 189 ? -5.461 0.257 -7.912 1.00 96.00 189 HIS A C 1
ATOM 1420 O O . HIS A 1 189 ? -6.411 1.028 -7.787 1.00 96.00 189 HIS A O 1
ATOM 1426 N N . THR A 1 190 ? -4.462 0.443 -8.763 1.00 88.19 190 THR A N 1
ATOM 1427 C CA . THR A 1 190 ? -4.308 1.593 -9.640 1.00 88.19 190 THR A CA 1
ATOM 1428 C C . THR A 1 190 ? -4.106 1.041 -11.031 1.00 88.19 190 THR A C 1
ATOM 1430 O O . THR A 1 190 ? -3.122 0.352 -11.303 1.00 88.19 190 THR A O 1
ATOM 1433 N N . SER A 1 191 ? -5.060 1.297 -11.910 1.00 80.44 191 SER A N 1
ATOM 1434 C CA . SER A 1 191 ? -5.080 0.704 -13.237 1.00 80.44 191 SER A CA 1
ATOM 1435 C C . SER A 1 191 ? -4.982 1.745 -14.335 1.00 80.44 191 SER A C 1
ATOM 1437 O O . SER A 1 191 ? -5.594 2.805 -14.248 1.00 80.44 191 SER A O 1
ATOM 1439 N N . PHE A 1 192 ? -4.285 1.360 -15.396 1.00 90.62 192 PHE A N 1
ATOM 1440 C CA . PHE A 1 192 ? -4.273 2.025 -16.692 1.00 90.62 192 PHE A CA 1
ATOM 1441 C C . PHE A 1 192 ? -4.871 1.072 -17.728 1.00 90.62 192 PHE A C 1
ATOM 1443 O O . PHE A 1 192 ? -5.100 -0.109 -17.443 1.00 90.62 192 PHE A O 1
ATOM 1450 N N . SER A 1 193 ? -5.126 1.555 -18.934 1.00 92.50 193 SER A N 1
ATOM 1451 C CA . SER A 1 193 ? -5.404 0.666 -20.056 1.00 92.50 193 SER A CA 1
ATOM 1452 C C . SER A 1 193 ? -4.141 -0.101 -20.469 1.00 92.50 193 SER A C 1
ATOM 1454 O O . SER A 1 193 ? -3.003 0.315 -20.220 1.00 92.50 193 SER A O 1
ATOM 1456 N N . PHE A 1 194 ? -4.341 -1.244 -21.129 1.00 93.38 194 PHE A N 1
ATOM 1457 C CA . PHE A 1 194 ? -3.239 -1.992 -21.733 1.00 93.38 194 PHE A CA 1
ATOM 1458 C C . PHE A 1 194 ? -2.480 -1.150 -22.764 1.00 93.38 194 PHE A C 1
ATOM 1460 O O . PHE A 1 194 ? -1.252 -1.200 -22.800 1.00 93.38 194 PHE A O 1
ATOM 1467 N N . GLU A 1 195 ? -3.197 -0.354 -23.561 1.00 95.12 195 GLU A N 1
ATOM 1468 C CA . GLU A 1 195 ? -2.627 0.513 -24.594 1.00 95.12 195 GLU A CA 1
ATOM 1469 C C . GLU A 1 195 ? -1.733 1.604 -23.995 1.00 95.12 195 GLU A C 1
ATOM 1471 O O . GLU A 1 195 ? -0.568 1.698 -24.377 1.00 95.12 195 GLU A O 1
ATOM 1476 N N . GLU A 1 196 ? -2.221 2.345 -22.992 1.00 93.19 196 GLU A N 1
ATOM 1477 C CA . GLU A 1 196 ? -1.435 3.380 -22.304 1.00 93.19 196 GLU A CA 1
ATOM 1478 C C . GLU A 1 196 ? -0.141 2.808 -21.734 1.00 93.19 196 GLU A C 1
ATOM 1480 O O . GLU A 1 196 ? 0.923 3.395 -21.897 1.00 93.19 196 GLU A O 1
ATOM 1485 N N . LYS A 1 197 ? -0.197 1.639 -21.085 1.00 94.12 197 LYS A N 1
ATOM 1486 C CA . LYS A 1 197 ? 1.003 1.049 -20.484 1.00 94.12 197 LYS A CA 1
ATOM 1487 C C . LYS A 1 197 ? 1.964 0.491 -21.539 1.00 94.12 197 LYS A C 1
ATOM 1489 O O . LYS A 1 197 ? 3.178 0.629 -21.394 1.00 94.12 197 LYS A O 1
ATOM 1494 N N . SER A 1 198 ? 1.430 -0.094 -22.612 1.00 95.25 198 SER A N 1
ATOM 1495 C CA . SER A 1 198 ? 2.218 -0.662 -23.715 1.00 95.25 198 SER A CA 1
ATOM 1496 C C . SER A 1 198 ? 2.900 0.402 -24.573 1.00 95.25 198 SER A C 1
ATOM 1498 O O . SER A 1 198 ? 3.973 0.136 -25.108 1.00 95.25 198 SER A O 1
ATOM 1500 N N . ALA A 1 199 ? 2.337 1.611 -24.665 1.00 96.94 199 ALA A N 1
ATOM 1501 C CA . ALA A 1 199 ? 2.944 2.736 -25.381 1.00 96.94 199 ALA A CA 1
ATOM 1502 C C . ALA A 1 199 ? 4.331 3.126 -24.833 1.00 96.94 199 ALA A C 1
ATOM 1504 O O . ALA A 1 199 ? 5.133 3.726 -25.544 1.00 96.94 199 ALA A O 1
ATOM 1505 N N . HIS A 1 200 ? 4.631 2.742 -23.590 1.00 96.56 200 HIS A N 1
ATOM 1506 C CA . HIS A 1 200 ? 5.910 2.975 -22.924 1.00 96.56 200 HIS A CA 1
ATOM 1507 C C . HIS A 1 200 ? 6.745 1.696 -22.758 1.00 96.56 200 HIS A C 1
ATOM 1509 O O . HIS A 1 200 ? 7.635 1.644 -21.907 1.00 96.56 200 HIS A O 1
ATOM 1515 N N . ALA A 1 201 ? 6.463 0.638 -23.526 1.00 94.62 201 ALA A N 1
ATOM 1516 C CA . ALA A 1 201 ? 7.254 -0.589 -23.493 1.00 94.62 201 ALA A CA 1
ATOM 1517 C C . ALA A 1 201 ? 8.751 -0.289 -23.699 1.00 94.62 201 ALA A C 1
ATOM 1519 O O . ALA A 1 201 ? 9.130 0.465 -24.593 1.00 94.62 201 ALA A O 1
ATOM 1520 N N . GLY A 1 202 ? 9.600 -0.865 -22.845 1.00 95.31 202 GLY A N 1
ATOM 1521 C CA . GLY A 1 202 ? 11.043 -0.599 -22.853 1.00 95.31 202 GLY A CA 1
ATOM 1522 C C . GLY A 1 202 ? 11.450 0.755 -22.261 1.00 95.31 202 GLY A C 1
ATOM 1523 O O . GLY A 1 202 ? 12.607 1.136 -22.380 1.00 95.31 202 GLY A O 1
ATOM 1524 N N . ASN A 1 203 ? 10.540 1.498 -21.624 1.00 97.69 203 ASN A N 1
ATOM 1525 C CA . ASN A 1 203 ? 10.892 2.726 -20.919 1.00 97.69 203 ASN A CA 1
ATOM 1526 C C . ASN A 1 203 ? 10.156 2.839 -19.580 1.00 97.69 203 ASN A C 1
ATOM 1528 O O . ASN A 1 203 ? 9.071 3.415 -19.458 1.00 97.69 203 ASN A O 1
ATOM 1532 N N . PHE A 1 204 ? 10.805 2.329 -18.540 1.00 97.44 204 PHE A N 1
ATOM 1533 C CA . PHE A 1 204 ? 10.331 2.419 -17.174 1.00 97.44 204 PHE A CA 1
ATOM 1534 C C . PHE A 1 204 ? 10.222 3.849 -16.659 1.00 97.44 204 PHE A C 1
ATOM 1536 O O . PHE A 1 204 ? 9.383 4.084 -15.800 1.00 97.44 204 PHE A O 1
ATOM 1543 N N . LEU A 1 205 ? 11.009 4.817 -17.130 1.00 95.50 205 LEU A N 1
ATOM 1544 C CA . LEU A 1 205 ? 10.933 6.189 -16.612 1.00 95.50 205 LEU A CA 1
ATOM 1545 C C . LEU A 1 205 ? 9.618 6.866 -17.019 1.00 95.50 205 LEU A C 1
ATOM 1547 O O . LEU A 1 205 ? 8.979 7.518 -16.196 1.00 95.50 205 LEU A O 1
ATOM 1551 N N . THR A 1 206 ? 9.155 6.615 -18.243 1.00 94.81 206 THR A N 1
ATOM 1552 C CA . THR A 1 206 ? 7.950 7.257 -18.797 1.00 94.81 206 THR A CA 1
ATOM 1553 C C . THR A 1 206 ? 6.658 6.464 -18.595 1.00 94.81 206 THR A C 1
ATOM 1555 O O . THR A 1 206 ? 5.588 7.065 -18.582 1.00 94.81 206 THR A O 1
ATOM 1558 N N . ALA A 1 207 ? 6.728 5.145 -18.381 1.00 95.31 207 ALA A N 1
ATOM 1559 C CA . ALA A 1 207 ? 5.531 4.320 -18.211 1.00 95.31 207 ALA A CA 1
ATOM 1560 C C . ALA A 1 207 ? 4.667 4.749 -17.006 1.00 95.31 207 ALA A C 1
ATOM 1562 O O . ALA A 1 207 ? 5.211 5.049 -15.939 1.00 95.31 207 ALA A O 1
ATOM 1563 N N . PRO A 1 208 ? 3.328 4.732 -17.096 1.00 93.94 208 PRO A N 1
ATOM 1564 C CA . PRO A 1 208 ? 2.482 5.033 -15.946 1.00 93.94 208 PRO A CA 1
ATOM 1565 C C . PRO A 1 208 ? 2.612 3.950 -14.846 1.00 93.94 208 PRO A C 1
ATOM 1567 O O . PRO A 1 208 ? 2.566 2.754 -15.152 1.00 93.94 208 PRO A O 1
ATOM 1570 N N . PRO A 1 209 ? 2.794 4.325 -13.562 1.00 94.56 209 PRO A N 1
ATOM 1571 C CA . PRO A 1 209 ? 2.936 3.375 -12.456 1.00 94.56 209 PRO A CA 1
ATOM 1572 C C . PRO A 1 209 ? 1.569 2.914 -11.929 1.00 94.56 209 PRO A C 1
ATOM 1574 O O . PRO A 1 209 ? 0.753 3.739 -11.532 1.00 94.56 209 PRO A O 1
ATOM 1577 N N . GLY A 1 210 ? 1.332 1.603 -11.863 1.00 93.38 210 GLY A N 1
ATOM 1578 C CA . GLY A 1 210 ? 0.083 1.042 -11.336 1.00 93.38 210 GLY A CA 1
ATOM 1579 C C . GLY A 1 210 ? -0.120 -0.422 -11.719 1.00 93.38 210 GLY A C 1
ATOM 1580 O O . GLY A 1 210 ? 0.296 -0.850 -12.798 1.00 93.38 210 GLY A O 1
ATOM 1581 N N . HIS A 1 211 ? -0.741 -1.200 -10.837 1.00 91.69 211 HIS A N 1
ATOM 1582 C CA . HIS A 1 211 ? -1.011 -2.617 -11.052 1.00 91.69 211 HIS A CA 1
ATOM 1583 C C . HIS A 1 211 ? -2.394 -3.013 -10.507 1.00 91.69 211 HIS A C 1
ATOM 1585 O O . HIS A 1 211 ? -2.784 -2.553 -9.427 1.00 91.69 211 HIS A O 1
ATOM 1591 N N . PRO A 1 212 ? -3.152 -3.885 -11.202 1.00 93.81 212 PRO A N 1
ATOM 1592 C CA . PRO A 1 212 ? -4.411 -4.384 -10.674 1.00 93.81 212 PRO A CA 1
ATOM 1593 C C . PRO A 1 212 ? -4.202 -5.348 -9.492 1.00 93.81 212 PRO A C 1
ATOM 1595 O O . PRO A 1 212 ? -3.751 -6.470 -9.678 1.00 93.81 212 PRO A O 1
ATOM 1598 N N . GLY A 1 213 ? -4.582 -4.935 -8.275 1.00 93.38 213 GLY A N 1
ATOM 1599 C CA . GLY A 1 213 ? -4.395 -5.753 -7.063 1.00 93.38 213 GLY A CA 1
ATOM 1600 C C . GLY A 1 213 ? -5.653 -6.280 -6.355 1.00 93.38 213 GLY A C 1
ATOM 1601 O O . GLY A 1 213 ? -5.529 -7.182 -5.531 1.00 93.38 213 GLY A O 1
ATOM 1602 N N . THR A 1 214 ? -6.858 -5.749 -6.625 1.00 95.38 214 THR A N 1
ATOM 1603 C CA . THR A 1 214 ? -8.073 -6.014 -5.818 1.00 95.38 214 THR A CA 1
ATOM 1604 C C . THR A 1 214 ? -8.372 -7.492 -5.605 1.00 95.38 214 THR A C 1
ATOM 1606 O O . THR A 1 214 ? -8.575 -7.923 -4.473 1.00 95.38 214 THR A O 1
ATOM 1609 N N . GLU A 1 215 ? -8.351 -8.275 -6.678 1.00 95.38 215 GLU A N 1
ATOM 1610 C CA . GLU A 1 215 ? -8.678 -9.705 -6.647 1.00 95.38 215 GLU A CA 1
ATOM 1611 C C . GLU A 1 215 ? -7.532 -10.568 -6.092 1.00 95.38 215 GLU A C 1
ATOM 1613 O O . GLU A 1 215 ? -7.727 -11.744 -5.805 1.00 95.38 215 GLU A O 1
ATOM 1618 N N . LEU A 1 216 ? -6.345 -9.986 -5.888 1.00 96.62 216 LEU A N 1
ATOM 1619 C CA . LEU A 1 216 ? -5.141 -10.681 -5.426 1.00 96.62 216 LEU A CA 1
ATOM 1620 C C . LEU A 1 216 ? -4.881 -10.511 -3.923 1.00 96.62 216 LEU A C 1
ATOM 1622 O O . LEU A 1 216 ? -3.978 -11.161 -3.393 1.00 96.62 216 LEU A O 1
ATOM 1626 N N . LEU A 1 217 ? -5.674 -9.690 -3.220 1.00 97.94 217 LEU A N 1
ATOM 1627 C CA . LEU A 1 217 ? -5.511 -9.440 -1.784 1.00 97.94 217 LEU A CA 1
ATOM 1628 C C . LEU A 1 217 ? -5.614 -10.724 -0.954 1.00 97.94 217 LEU A C 1
ATOM 1630 O O . LEU A 1 217 ? -4.646 -11.126 -0.309 1.00 97.94 217 LEU A O 1
ATOM 1634 N N . LEU A 1 218 ? -6.778 -11.380 -0.984 1.00 98.19 218 LEU A N 1
ATOM 1635 C CA . LEU A 1 218 ? -6.987 -12.609 -0.220 1.00 98.19 218 LEU A CA 1
ATOM 1636 C C . LEU A 1 218 ? -6.132 -13.774 -0.739 1.00 98.19 218 LEU A C 1
ATOM 1638 O O . LEU A 1 218 ? -5.485 -14.394 0.098 1.00 98.19 218 LEU A O 1
ATOM 1642 N N . PRO A 1 219 ? -6.021 -14.054 -2.055 1.00 97.81 219 PRO A N 1
ATOM 1643 C CA . PRO A 1 219 ? -5.141 -15.122 -2.542 1.00 97.81 219 PRO A CA 1
ATOM 1644 C C . PRO A 1 219 ? -3.686 -15.000 -2.066 1.00 97.81 219 PRO A C 1
ATOM 1646 O O . PRO A 1 219 ? -3.058 -16.000 -1.707 1.00 97.81 219 PRO A O 1
ATOM 1649 N N . THR A 1 220 ? -3.146 -13.779 -2.004 1.00 98.44 220 THR A N 1
ATOM 1650 C CA . THR A 1 220 ? -1.779 -13.542 -1.509 1.00 98.44 220 THR A CA 1
ATOM 1651 C C . THR A 1 220 ? -1.653 -13.875 -0.027 1.00 98.44 220 THR A C 1
ATOM 1653 O O . THR A 1 220 ? -0.732 -14.590 0.369 1.00 98.44 220 THR A O 1
ATOM 1656 N N . LEU A 1 221 ? -2.590 -13.411 0.800 1.00 98.56 221 LEU A N 1
ATOM 1657 C CA . LEU A 1 221 ? -2.535 -13.649 2.242 1.00 98.56 221 LEU A CA 1
ATOM 1658 C C . LEU A 1 221 ? -2.892 -15.087 2.626 1.00 98.56 221 LEU A C 1
ATOM 1660 O O . LEU A 1 221 ? -2.287 -15.623 3.549 1.00 98.56 221 LEU A O 1
ATOM 1664 N N . LEU A 1 222 ? -3.802 -15.740 1.899 1.00 98.62 222 LEU A N 1
ATOM 1665 C CA . LEU A 1 222 ? -4.096 -17.167 2.063 1.00 98.62 222 LEU A CA 1
ATOM 1666 C C . LEU A 1 222 ? -2.890 -18.036 1.696 1.00 98.62 222 LEU A C 1
ATOM 1668 O O . LEU A 1 222 ? -2.622 -19.008 2.397 1.00 98.62 222 LEU A O 1
ATOM 1672 N N . SER A 1 223 ? -2.105 -17.642 0.687 1.00 98.38 223 SER A N 1
ATOM 1673 C CA . SER A 1 223 ? -0.819 -18.298 0.416 1.00 98.38 223 SER A CA 1
ATOM 1674 C C . SER A 1 223 ? 0.121 -18.155 1.616 1.00 98.38 223 SER A C 1
ATOM 1676 O O . SER A 1 223 ? 0.689 -19.141 2.066 1.00 98.38 223 SER A O 1
ATOM 1678 N N . GLY A 1 224 ? 0.191 -16.959 2.214 1.00 98.25 224 GLY A N 1
ATOM 1679 C CA . GLY A 1 224 ? 0.933 -16.733 3.458 1.00 98.25 224 GLY A CA 1
ATOM 1680 C C . GLY A 1 224 ? 0.448 -17.592 4.633 1.00 98.25 224 GLY A C 1
ATOM 1681 O O . GLY A 1 224 ? 1.269 -18.069 5.411 1.00 98.25 224 GLY A O 1
ATOM 1682 N N . VAL A 1 225 ? -0.860 -17.848 4.750 1.00 98.44 225 VAL A N 1
ATOM 1683 C CA . VAL A 1 225 ? -1.408 -18.796 5.740 1.00 98.44 225 VAL A CA 1
ATOM 1684 C C . VAL A 1 225 ? -0.950 -20.220 5.444 1.00 98.44 225 VAL A C 1
ATOM 1686 O O . VAL A 1 225 ? -0.485 -20.924 6.338 1.00 98.44 225 VAL A O 1
ATOM 1689 N N . ALA A 1 226 ? -1.044 -20.638 4.185 1.00 97.88 226 ALA A N 1
ATOM 1690 C CA . ALA A 1 226 ? -0.665 -21.973 3.750 1.00 97.88 226 ALA A CA 1
ATOM 1691 C C . ALA A 1 226 ? 0.846 -22.247 3.913 1.00 97.88 226 ALA A C 1
ATOM 1693 O O . ALA A 1 226 ? 1.243 -23.401 4.090 1.00 97.88 226 ALA A O 1
ATOM 1694 N N . ASP A 1 227 ? 1.662 -21.192 3.886 1.00 97.06 227 ASP A N 1
ATOM 1695 C CA . ASP A 1 227 ? 3.111 -21.216 4.114 1.00 97.06 227 ASP A CA 1
ATOM 1696 C C . ASP A 1 227 ? 3.489 -21.018 5.598 1.00 97.06 227 ASP A C 1
ATOM 1698 O O . ASP A 1 227 ? 4.668 -20.934 5.936 1.00 97.06 227 ASP A O 1
ATOM 1702 N N . GLY A 1 228 ? 2.505 -20.925 6.501 1.00 97.44 228 GLY A N 1
ATOM 1703 C CA . GLY A 1 228 ? 2.725 -20.793 7.946 1.00 97.44 228 GLY A CA 1
ATOM 1704 C C . GLY A 1 228 ? 3.176 -19.405 8.413 1.00 97.44 228 GLY A C 1
ATOM 1705 O O . GLY A 1 228 ? 3.611 -19.261 9.553 1.00 97.44 228 GLY A O 1
ATOM 1706 N N . ARG A 1 229 ? 3.072 -18.376 7.563 1.00 97.81 229 ARG A N 1
ATOM 1707 C CA . ARG A 1 229 ? 3.456 -16.987 7.881 1.00 97.81 229 ARG A CA 1
ATOM 1708 C C . ARG A 1 229 ? 2.376 -16.239 8.658 1.00 97.81 229 ARG A C 1
ATOM 1710 O O . ARG A 1 229 ? 2.689 -15.340 9.426 1.00 97.81 229 ARG A O 1
ATOM 1717 N N . LEU A 1 230 ? 1.108 -16.585 8.438 1.00 98.25 230 LEU A N 1
ATOM 1718 C CA . LEU A 1 230 ? -0.049 -15.951 9.072 1.00 98.25 230 LEU A CA 1
ATOM 1719 C C . LEU A 1 230 ? -1.081 -16.994 9.503 1.00 98.25 230 LEU A C 1
ATOM 1721 O O . LEU A 1 230 ? -1.145 -18.104 8.986 1.00 98.25 230 LEU A O 1
ATOM 1725 N N . THR A 1 231 ? -1.960 -16.596 10.411 1.00 97.94 231 THR A N 1
ATOM 1726 C CA . THR A 1 231 ? -3.195 -17.311 10.746 1.00 97.94 231 THR A CA 1
ATOM 1727 C C . THR A 1 231 ? -4.396 -16.648 10.064 1.00 97.94 231 THR A C 1
ATOM 1729 O O . THR A 1 231 ? -4.362 -15.459 9.739 1.00 97.94 231 THR A O 1
ATOM 1732 N N . LEU A 1 232 ? -5.504 -17.375 9.876 1.00 97.25 232 LEU A N 1
ATOM 1733 C CA . LEU A 1 232 ? -6.734 -16.783 9.324 1.00 97.25 232 LEU A CA 1
ATOM 1734 C C . LEU A 1 232 ? -7.263 -15.578 10.128 1.00 97.25 232 LEU A C 1
ATOM 1736 O O . LEU A 1 232 ? -7.638 -14.58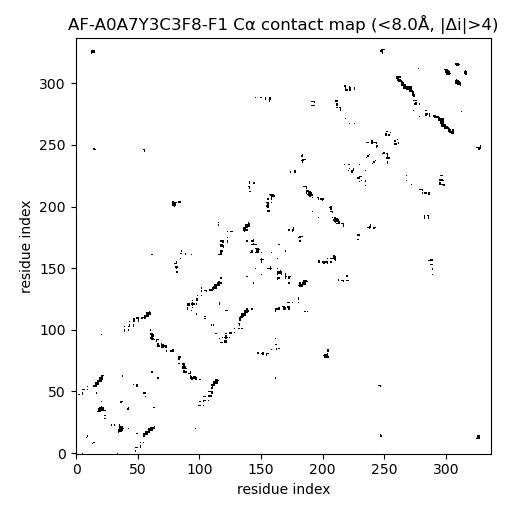6 9.499 1.00 97.25 232 LEU A O 1
ATOM 1740 N N . PRO A 1 233 ? -7.259 -15.586 11.479 1.00 97.25 233 PRO A N 1
ATOM 1741 C CA . PRO A 1 233 ? -7.601 -14.396 12.255 1.00 97.25 233 PRO A CA 1
ATOM 1742 C C . PRO A 1 233 ? -6.701 -13.193 11.950 1.00 97.25 233 PRO A C 1
ATOM 1744 O O . PRO A 1 233 ? -7.212 -12.082 11.835 1.00 97.25 233 PRO A O 1
ATOM 1747 N N . GLN A 1 234 ? -5.392 -13.398 11.751 1.00 98.00 234 GLN A N 1
ATOM 1748 C CA . GLN A 1 234 ? -4.494 -12.315 11.329 1.00 98.00 234 GLN A CA 1
ATOM 1749 C C . GLN A 1 234 ? -4.861 -11.791 9.937 1.00 98.00 234 GLN A C 1
ATOM 1751 O O . GLN A 1 234 ? -4.886 -10.581 9.746 1.00 98.00 234 GLN A O 1
ATOM 1756 N N . VAL A 1 235 ? -5.217 -12.654 8.978 1.00 98.25 235 VAL A N 1
ATOM 1757 C CA . VAL A 1 235 ? -5.684 -12.206 7.651 1.00 98.25 235 VAL A CA 1
ATOM 1758 C C . VAL A 1 235 ? -6.953 -11.352 7.760 1.00 98.25 235 VAL A C 1
ATOM 1760 O O . VAL A 1 235 ? -7.026 -10.280 7.155 1.00 98.25 235 VAL A O 1
ATOM 1763 N N . ALA A 1 236 ? -7.941 -11.786 8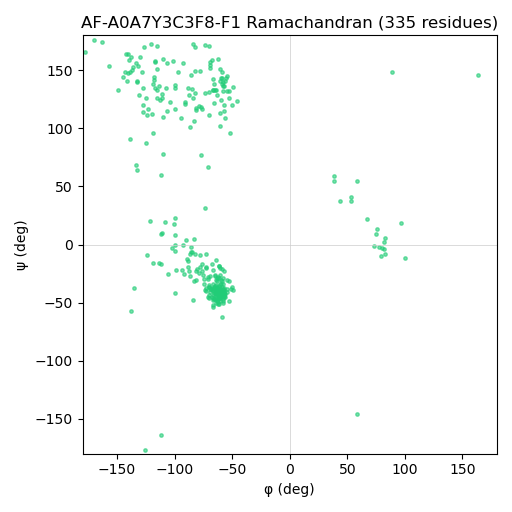.547 1.00 97.56 236 ALA A N 1
ATOM 1764 C CA . ALA A 1 236 ? -9.172 -11.024 8.774 1.00 97.56 236 ALA A CA 1
ATOM 1765 C C . ALA A 1 236 ? -8.894 -9.668 9.450 1.00 97.56 236 ALA A C 1
ATOM 1767 O O . ALA A 1 236 ? -9.478 -8.643 9.089 1.00 97.56 236 ALA A O 1
ATOM 1768 N N . GLU A 1 237 ? -7.965 -9.647 10.402 1.00 98.00 237 GLU A N 1
ATOM 1769 C CA . GLU A 1 237 ? -7.543 -8.440 11.101 1.00 98.00 237 GLU A CA 1
ATOM 1770 C C . GLU A 1 237 ? -6.825 -7.454 10.160 1.00 98.00 237 GLU A C 1
ATOM 1772 O O . GLU A 1 237 ? -7.265 -6.311 10.038 1.00 98.00 237 GLU A O 1
ATOM 1777 N N . LEU A 1 238 ? -5.809 -7.911 9.419 1.00 98.62 238 LEU A N 1
ATOM 1778 C CA . LEU A 1 238 ? -4.992 -7.101 8.502 1.00 98.62 238 LEU A CA 1
ATOM 1779 C C . LEU A 1 238 ? -5.786 -6.501 7.332 1.00 98.62 238 LEU A C 1
ATOM 1781 O O . LEU A 1 238 ? -5.450 -5.423 6.841 1.00 98.62 238 LEU A O 1
ATOM 1785 N N . THR A 1 239 ? -6.826 -7.192 6.861 1.00 97.88 239 THR A N 1
ATOM 1786 C CA . THR A 1 239 ? -7.607 -6.767 5.683 1.00 97.88 239 THR A CA 1
ATOM 1787 C C . THR A 1 239 ? -8.905 -6.052 6.030 1.00 97.88 239 THR A C 1
ATOM 1789 O O . THR A 1 239 ? -9.447 -5.330 5.195 1.00 97.88 239 THR A O 1
ATOM 1792 N N . SER A 1 240 ? -9.436 -6.259 7.240 1.00 97.31 240 SER A N 1
ATOM 1793 C CA . SER A 1 240 ? -10.790 -5.816 7.586 1.00 97.31 240 SER A CA 1
ATOM 1794 C C . SER A 1 240 ? -10.875 -5.191 8.977 1.00 97.31 240 SER A C 1
ATOM 1796 O O . SER A 1 240 ? -11.287 -4.034 9.096 1.00 97.31 240 SER A O 1
ATOM 1798 N N . GLY A 1 241 ? -10.488 -5.916 10.030 1.00 97.19 241 GLY A N 1
ATOM 1799 C CA . GLY A 1 241 ? -10.649 -5.472 11.421 1.00 97.19 241 GLY A CA 1
ATOM 1800 C C . GLY A 1 241 ? -9.872 -4.197 11.748 1.00 97.19 241 GLY A C 1
ATOM 1801 O O . GLY A 1 241 ? -10.446 -3.213 12.235 1.00 97.19 241 GLY A O 1
ATOM 1802 N N . ALA A 1 242 ? -8.586 -4.169 11.400 1.00 97.50 242 ALA A N 1
ATOM 1803 C CA . ALA A 1 242 ? -7.709 -3.030 11.631 1.00 97.50 242 ALA A CA 1
ATOM 1804 C C . ALA A 1 242 ? -8.198 -1.789 10.872 1.00 97.50 242 ALA A C 1
ATOM 1806 O O . ALA A 1 242 ? -8.192 -0.677 11.410 1.00 97.50 242 ALA A O 1
ATOM 1807 N N . ALA A 1 243 ? -8.652 -1.962 9.627 1.00 96.69 243 ALA A N 1
ATOM 1808 C CA . ALA A 1 243 ? -9.182 -0.881 8.799 1.00 96.69 243 ALA A CA 1
ATOM 1809 C C . ALA A 1 243 ? -10.499 -0.333 9.372 1.00 96.69 243 ALA A C 1
ATOM 1811 O O . ALA A 1 243 ? -10.649 0.880 9.540 1.00 96.69 243 ALA A O 1
ATOM 1812 N N . ALA A 1 244 ? -11.428 -1.212 9.762 1.00 96.06 244 ALA A N 1
ATOM 1813 C CA . ALA A 1 244 ? -12.691 -0.812 10.370 1.00 96.06 244 ALA A CA 1
ATOM 1814 C C . ALA A 1 244 ? -12.471 0.034 11.634 1.00 96.06 244 ALA A C 1
ATOM 1816 O O . ALA A 1 244 ? -13.100 1.083 11.798 1.00 96.06 244 ALA A O 1
ATOM 1817 N N . ARG A 1 245 ? -11.514 -0.342 12.493 1.00 95.88 245 ARG A N 1
ATOM 1818 C CA . ARG A 1 245 ? -11.162 0.460 13.676 1.00 95.88 245 ARG A CA 1
ATOM 1819 C C . ARG A 1 245 ? -10.460 1.765 13.307 1.00 95.88 245 ARG A C 1
ATOM 1821 O O . ARG A 1 245 ? -10.822 2.815 13.845 1.00 95.88 245 ARG A O 1
ATOM 1828 N N . ARG A 1 246 ? -9.511 1.736 12.362 1.00 96.56 246 ARG A N 1
ATOM 1829 C CA . ARG A 1 246 ? -8.752 2.927 11.942 1.00 96.56 246 ARG A CA 1
ATOM 1830 C C . ARG A 1 246 ? -9.663 4.023 11.393 1.00 96.56 246 ARG A C 1
ATOM 1832 O O . ARG A 1 246 ? -9.528 5.187 11.776 1.00 96.56 246 ARG A O 1
ATOM 1839 N N . PHE A 1 247 ? -10.617 3.629 10.556 1.00 95.81 247 PHE A N 1
ATOM 1840 C CA . PHE A 1 247 ? -11.513 4.521 9.821 1.00 95.81 247 PHE A CA 1
ATOM 1841 C C . PHE A 1 247 ? -12.909 4.666 10.459 1.00 95.81 247 PHE A C 1
ATOM 1843 O O . PHE A 1 247 ? -13.775 5.342 9.906 1.00 95.81 247 PHE A O 1
ATOM 1850 N N . ARG A 1 248 ? -13.108 4.114 11.668 1.00 94.06 248 ARG A N 1
ATOM 1851 C CA . ARG A 1 248 ? -14.337 4.209 12.484 1.00 94.06 248 ARG A CA 1
ATOM 1852 C C . ARG A 1 248 ? -15.580 3.662 11.777 1.00 94.06 248 ARG A C 1
ATOM 1854 O O . ARG A 1 248 ? -16.594 4.347 11.676 1.00 94.06 248 ARG A O 1
ATOM 1861 N N . LEU A 1 249 ? -15.511 2.419 11.325 1.00 92.75 249 LEU A N 1
ATOM 1862 C CA . LEU A 1 249 ? -16.591 1.697 10.655 1.00 92.75 249 LEU A CA 1
ATOM 1863 C C . LEU A 1 249 ? -17.111 0.578 11.581 1.00 92.75 249 LEU A C 1
ATOM 1865 O O . LEU A 1 249 ? -16.725 -0.575 11.412 1.00 92.75 249 LEU A O 1
ATOM 1869 N N . PRO A 1 250 ? -17.936 0.893 12.600 1.00 84.94 250 PRO A N 1
ATOM 1870 C CA . PRO A 1 250 ? -18.232 -0.021 13.712 1.00 84.94 250 PRO A CA 1
ATOM 1871 C C . PRO A 1 250 ? -19.018 -1.281 13.321 1.00 84.94 250 PRO A C 1
ATOM 1873 O O . PRO A 1 250 ? -18.965 -2.269 14.041 1.00 84.94 250 PRO A O 1
ATOM 1876 N N . ASP A 1 251 ? -19.737 -1.269 12.196 1.00 86.62 251 ASP A N 1
ATOM 1877 C CA . ASP A 1 251 ? -20.497 -2.414 11.681 1.00 86.62 251 ASP A CA 1
ATOM 1878 C C . ASP A 1 251 ? -19.740 -3.166 10.562 1.00 86.62 251 ASP A C 1
ATOM 1880 O O . ASP A 1 251 ? -20.353 -3.809 9.704 1.00 86.62 251 ASP A O 1
ATOM 1884 N N . ARG A 1 252 ? -18.406 -3.043 10.510 1.00 91.38 252 ARG A N 1
ATOM 1885 C CA . ARG A 1 252 ? -17.508 -3.683 9.531 1.00 91.38 252 ARG A CA 1
ATOM 1886 C C . ARG A 1 252 ? -16.347 -4.385 10.234 1.00 91.38 252 ARG A C 1
ATOM 1888 O O . ARG A 1 252 ? -16.014 -4.061 11.368 1.00 91.38 252 ARG A O 1
ATOM 1895 N N . GLY A 1 253 ? -15.701 -5.307 9.518 1.00 93.38 253 GLY A N 1
ATOM 1896 C CA . GLY A 1 253 ? -14.421 -5.895 9.925 1.00 93.38 253 GLY A CA 1
ATOM 1897 C C . GLY A 1 253 ? -14.470 -6.768 11.177 1.00 93.38 253 GLY A C 1
ATOM 1898 O O . GLY A 1 253 ? -13.446 -6.958 11.818 1.00 93.38 253 GLY A O 1
ATOM 1899 N N . THR A 1 254 ? -15.643 -7.288 11.536 1.00 93.12 254 THR A N 1
ATOM 1900 C CA . THR A 1 254 ? -15.807 -8.192 12.674 1.00 93.12 254 THR A CA 1
ATOM 1901 C C . THR A 1 254 ? -16.791 -9.306 12.338 1.00 93.12 254 THR A C 1
ATOM 1903 O O . THR A 1 254 ? -17.732 -9.096 11.568 1.00 93.12 254 THR A O 1
ATOM 1906 N N . LEU A 1 255 ? -16.563 -10.481 12.922 1.00 91.88 255 LEU A N 1
ATOM 1907 C CA . LEU A 1 255 ? -17.469 -11.622 12.893 1.00 91.88 255 LEU A CA 1
ATOM 1908 C C . LEU A 1 255 ? -18.036 -11.795 14.300 1.00 91.88 255 LEU A C 1
ATOM 1910 O O . LEU A 1 255 ? -17.317 -12.164 15.224 1.00 91.88 255 LEU A O 1
ATOM 1914 N N . GLY A 1 256 ? -19.318 -11.495 14.467 1.00 88.88 256 GLY A N 1
ATOM 1915 C CA . GLY A 1 256 ? -19.995 -11.589 15.754 1.00 88.88 256 GLY A CA 1
ATOM 1916 C C . GLY A 1 256 ? -21.472 -11.241 15.639 1.00 88.88 256 GLY A C 1
ATOM 1917 O O . GLY A 1 256 ? -21.918 -10.686 14.632 1.00 88.88 256 GLY A O 1
ATOM 1918 N N . GLU A 1 257 ? -22.237 -11.573 16.673 1.00 88.62 257 GLU A N 1
ATOM 1919 C CA . GLU A 1 257 ? -23.654 -11.224 16.743 1.00 88.62 257 GLU A CA 1
ATOM 1920 C C . GLU A 1 257 ? -23.849 -9.701 16.640 1.00 88.62 257 GLU A C 1
ATOM 1922 O O . GLU A 1 257 ? -23.096 -8.914 17.213 1.00 88.62 257 GLU A O 1
ATOM 1927 N N . GLY A 1 258 ? -24.841 -9.272 15.855 1.00 84.56 258 GLY A N 1
ATOM 1928 C CA . GLY A 1 258 ? -25.118 -7.855 15.591 1.00 84.56 258 GLY A CA 1
ATOM 1929 C C . GLY A 1 258 ? -24.204 -7.188 14.553 1.00 84.56 258 GLY A C 1
ATOM 1930 O O . GLY A 1 258 ? -24.513 -6.084 14.099 1.00 84.56 258 GLY A O 1
ATOM 1931 N N . ALA A 1 259 ? -23.120 -7.841 14.121 1.00 88.88 259 ALA A N 1
ATOM 1932 C CA . ALA A 1 259 ? -22.294 -7.348 13.026 1.00 88.88 259 ALA A CA 1
ATOM 1933 C C . ALA A 1 259 ? -23.037 -7.441 11.688 1.00 88.88 259 ALA A C 1
ATOM 1935 O O . ALA A 1 259 ? -23.873 -8.321 11.461 1.00 88.88 259 ALA A O 1
ATOM 1936 N N . ARG A 1 260 ? -22.705 -6.551 10.748 1.00 91.44 260 ARG A N 1
ATOM 1937 C CA . ARG A 1 260 ? -23.230 -6.686 9.391 1.00 91.44 260 ARG A CA 1
ATOM 1938 C C . ARG A 1 260 ? -22.573 -7.893 8.723 1.00 91.44 260 ARG A C 1
ATOM 1940 O O . ARG A 1 260 ? -21.351 -7.987 8.718 1.00 91.44 260 ARG A O 1
ATOM 1947 N N . ALA A 1 261 ? -23.380 -8.757 8.108 1.00 93.88 261 ALA A N 1
ATOM 1948 C CA . ALA A 1 261 ? -22.935 -9.977 7.431 1.00 93.88 261 ALA A CA 1
ATOM 1949 C C . ALA A 1 261 ? -22.166 -9.694 6.121 1.00 93.88 261 ALA A C 1
ATOM 1951 O O . ALA A 1 261 ? -22.645 -9.973 5.022 1.00 93.88 261 ALA A O 1
ATOM 1952 N N . HIS A 1 262 ? -20.986 -9.088 6.239 1.00 94.75 262 HIS A N 1
ATOM 1953 C CA . HIS A 1 262 ? -19.979 -9.022 5.185 1.00 94.75 262 HIS A CA 1
ATOM 1954 C C . HIS A 1 262 ? -19.000 -10.160 5.393 1.00 94.75 262 HIS A C 1
ATOM 1956 O O . HIS A 1 262 ? -18.247 -10.145 6.364 1.00 94.75 262 HIS A O 1
ATOM 1962 N N . LEU A 1 263 ? -19.053 -11.156 4.517 1.00 96.31 263 LEU A N 1
ATOM 1963 C CA . LEU A 1 263 ? -18.346 -12.418 4.699 1.00 96.31 263 LEU A CA 1
ATOM 1964 C C . LEU A 1 263 ? -17.620 -12.785 3.411 1.00 96.31 263 LEU A C 1
ATOM 1966 O O . LEU A 1 263 ? -18.182 -12.647 2.327 1.00 96.31 263 LEU A O 1
ATOM 1970 N N . ALA A 1 264 ? -16.409 -13.311 3.543 1.00 97.31 264 ALA A N 1
ATOM 1971 C CA . ALA A 1 264 ? -15.744 -14.059 2.489 1.00 97.31 264 ALA A CA 1
ATOM 1972 C C . ALA A 1 264 ? -15.633 -15.513 2.955 1.00 97.31 264 ALA A C 1
ATOM 1974 O O . ALA A 1 264 ? -15.111 -15.782 4.037 1.00 97.31 264 ALA A O 1
ATOM 1975 N N . VAL A 1 265 ? -16.146 -16.441 2.154 1.00 97.81 265 VAL A N 1
ATOM 1976 C CA . VAL A 1 265 ? -15.943 -17.876 2.349 1.00 97.81 265 VAL A CA 1
ATOM 1977 C C . VAL A 1 265 ? -14.701 -18.253 1.564 1.00 97.81 265 VAL A C 1
ATOM 1979 O O . VAL A 1 265 ? -14.635 -18.014 0.357 1.00 97.81 265 VAL A O 1
ATOM 1982 N N . VAL A 1 266 ? -13.714 -18.819 2.248 1.00 98.00 266 VAL A N 1
ATOM 1983 C CA . VAL A 1 266 ? -12.444 -19.224 1.644 1.00 98.00 266 VAL A CA 1
ATOM 1984 C C . VAL A 1 266 ? -12.312 -20.739 1.690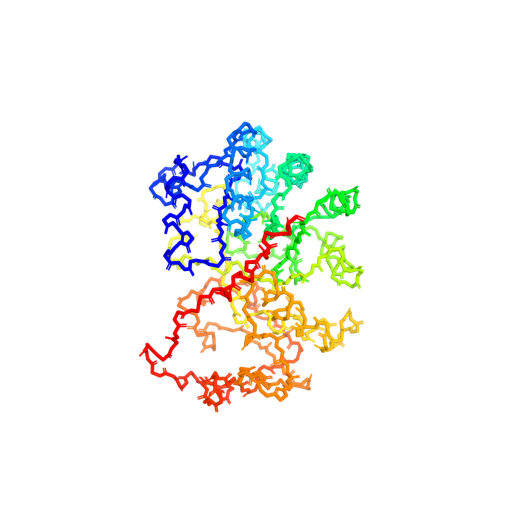 1.00 98.00 266 VAL A C 1
ATOM 1986 O O . VAL A 1 266 ? -12.618 -21.358 2.705 1.00 98.00 266 VAL A O 1
ATOM 1989 N N . ASP A 1 267 ? -11.866 -21.326 0.586 1.00 97.69 267 ASP A N 1
ATOM 1990 C CA . ASP A 1 267 ? -11.416 -22.714 0.545 1.00 97.69 267 ASP A CA 1
ATOM 1991 C C . ASP A 1 267 ? -9.887 -22.718 0.603 1.00 97.69 267 ASP A C 1
ATOM 1993 O O . ASP A 1 267 ? -9.235 -22.162 -0.281 1.00 97.69 267 ASP A O 1
ATOM 1997 N N . LEU A 1 268 ? -9.338 -23.306 1.667 1.00 97.06 268 LEU A N 1
ATOM 1998 C CA . LEU A 1 268 ? -7.901 -23.340 1.948 1.00 97.06 268 LEU A CA 1
ATOM 1999 C C . LEU A 1 268 ? -7.157 -24.397 1.126 1.00 97.06 268 LEU A C 1
ATOM 2001 O O . LEU A 1 268 ? -5.962 -24.231 0.888 1.00 97.06 268 LEU A O 1
ATOM 2005 N N . ASP A 1 269 ? -7.858 -25.441 0.682 1.00 96.50 269 ASP A N 1
ATOM 2006 C CA . ASP A 1 269 ? -7.296 -26.515 -0.142 1.00 96.50 269 ASP A CA 1
ATOM 2007 C C . ASP A 1 269 ? -7.378 -26.181 -1.639 1.00 96.50 269 ASP A C 1
ATOM 2009 O O . ASP A 1 269 ? -6.731 -26.814 -2.473 1.00 96.50 269 ASP A O 1
ATOM 2013 N N . GLY A 1 270 ? -8.174 -25.169 -1.992 1.00 96.62 270 GLY A N 1
ATOM 2014 C CA . GLY A 1 270 ? -8.273 -24.645 -3.345 1.00 96.62 270 GLY A CA 1
ATOM 2015 C C . GLY A 1 270 ? -7.061 -23.826 -3.782 1.00 96.62 270 GLY A C 1
ATOM 2016 O O . GLY A 1 270 ? -6.195 -23.449 -2.995 1.00 96.62 270 GLY A O 1
ATOM 2017 N N . GLU A 1 271 ? -7.041 -23.480 -5.065 1.00 97.00 271 GLU A N 1
ATOM 2018 C CA . GLU A 1 271 ? -6.017 -22.623 -5.659 1.00 97.00 271 GLU A CA 1
ATOM 2019 C C . GLU A 1 271 ? -6.655 -21.471 -6.431 1.00 97.00 271 GLU A C 1
ATOM 2021 O O . GLU A 1 271 ? -7.716 -21.619 -7.041 1.00 97.00 271 GLU A O 1
ATOM 2026 N N . THR A 1 272 ? -5.963 -20.336 -6.459 1.00 96.88 272 THR A N 1
ATOM 2027 C CA . THR A 1 272 ? -6.270 -19.221 -7.355 1.00 96.88 272 THR A CA 1
ATOM 2028 C C . THR A 1 272 ? -5.159 -19.102 -8.395 1.00 96.88 272 THR A C 1
ATOM 2030 O O . THR A 1 272 ? -3.980 -19.005 -8.051 1.00 96.88 272 THR A O 1
ATOM 2033 N N . ARG A 1 273 ? -5.528 -19.099 -9.680 1.00 96.88 273 ARG A N 1
ATOM 2034 C CA . ARG A 1 273 ? -4.609 -18.965 -10.823 1.00 96.88 273 ARG A CA 1
ATOM 2035 C C . ARG A 1 273 ? -5.062 -17.785 -11.689 1.00 96.88 273 ARG A C 1
ATOM 2037 O O . ARG A 1 273 ? -5.889 -17.986 -12.578 1.00 96.88 273 ARG A O 1
ATOM 2044 N N . PRO A 1 274 ? -4.610 -16.554 -11.396 1.00 94.94 274 PRO A N 1
ATOM 2045 C CA . PRO A 1 274 ? -5.079 -15.359 -12.090 1.00 94.94 274 PRO A CA 1
ATOM 2046 C C . PRO A 1 274 ? -4.717 -15.372 -13.577 1.00 94.94 274 PRO A C 1
ATOM 2048 O O . PRO A 1 274 ? -3.576 -15.644 -13.956 1.00 94.94 274 PRO A O 1
ATOM 2051 N N . THR A 1 275 ? -5.695 -15.050 -14.417 1.00 93.69 275 THR A N 1
ATOM 2052 C CA . THR A 1 275 ? -5.549 -14.884 -15.867 1.00 93.69 275 THR A CA 1
ATOM 2053 C C . THR A 1 275 ? -6.430 -13.733 -16.342 1.00 93.69 275 THR A C 1
ATOM 2055 O O . THR A 1 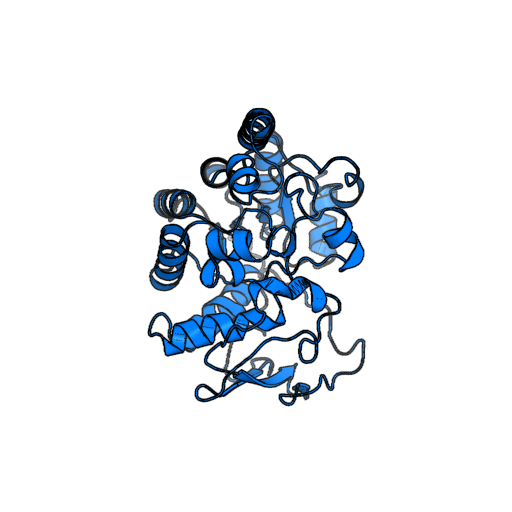275 ? -7.365 -13.326 -15.651 1.00 93.69 275 THR A O 1
ATOM 2058 N N . ALA A 1 276 ? -6.178 -13.238 -17.552 1.00 92.06 276 ALA A N 1
ATOM 2059 C CA . ALA A 1 276 ? -7.051 -12.247 -18.176 1.00 92.06 276 ALA A CA 1
ATOM 2060 C C . ALA A 1 276 ? -8.491 -12.758 -18.400 1.00 92.06 276 ALA A C 1
ATOM 2062 O O . ALA A 1 276 ? -9.395 -11.945 -18.550 1.00 92.06 276 ALA A O 1
ATOM 2063 N N . ASP A 1 277 ? -8.721 -14.074 -18.386 1.00 91.62 277 ASP A N 1
ATOM 2064 C CA . ASP A 1 277 ? -10.046 -14.657 -18.619 1.00 91.62 277 ASP A CA 1
ATOM 2065 C C . ASP A 1 277 ? -10.888 -14.773 -17.340 1.00 91.62 277 ASP A C 1
ATOM 2067 O O . ASP A 1 277 ? -12.113 -14.841 -17.421 1.00 91.62 277 ASP A O 1
ATOM 2071 N N . ASN A 1 278 ? -10.258 -14.809 -16.159 1.00 92.81 278 ASN A N 1
ATOM 2072 C CA . ASN A 1 278 ? -10.966 -15.009 -14.886 1.00 92.81 278 ASN A CA 1
ATOM 2073 C C . ASN A 1 278 ? -10.965 -13.793 -13.954 1.00 92.81 278 ASN A C 1
ATOM 2075 O O . ASN A 1 278 ? -11.796 -13.732 -13.045 1.00 92.81 278 ASN A O 1
ATOM 2079 N N . LEU A 1 279 ? -10.082 -12.822 -14.190 1.00 93.56 279 LEU A N 1
ATOM 2080 C CA . LEU A 1 279 ? -10.081 -11.563 -13.457 1.00 93.56 279 LEU A CA 1
ATOM 2081 C C . LEU A 1 279 ? -11.244 -10.670 -13.904 1.00 93.56 279 LEU A C 1
ATOM 2083 O O . LEU A 1 279 ? -11.449 -10.413 -15.092 1.00 93.56 279 LEU A O 1
ATOM 2087 N N . GLN A 1 280 ? -11.980 -10.157 -12.926 1.00 93.25 280 GLN A N 1
ATOM 2088 C CA . GLN A 1 280 ? -13.143 -9.295 -13.120 1.00 93.25 280 GLN A CA 1
ATOM 2089 C C . GLN A 1 280 ? -12.754 -7.832 -13.365 1.00 93.25 280 GLN A C 1
ATOM 2091 O O . GLN A 1 280 ? -13.532 -7.074 -13.948 1.00 93.25 280 GLN A O 1
ATOM 2096 N N . THR A 1 281 ? -11.564 -7.405 -12.932 1.00 92.31 281 THR A N 1
ATOM 2097 C CA . THR A 1 281 ? -11.084 -6.041 -13.171 1.00 92.31 281 THR A CA 1
ATOM 2098 C C . THR A 1 281 ? -11.022 -5.711 -14.666 1.00 92.31 281 THR A C 1
ATOM 2100 O O . THR A 1 281 ? -10.561 -6.499 -15.494 1.00 92.31 281 THR A O 1
ATOM 2103 N N . ALA A 1 282 ? -11.419 -4.487 -15.022 1.00 92.50 282 ALA A N 1
ATOM 2104 C CA . ALA A 1 282 ? -11.267 -3.969 -16.382 1.00 92.50 282 ALA A CA 1
ATOM 2105 C C . ALA A 1 282 ? -9.793 -3.893 -16.832 1.00 92.50 282 ALA A C 1
ATOM 2107 O O . ALA A 1 282 ? -9.518 -3.833 -18.024 1.00 92.50 282 ALA A O 1
ATOM 2108 N N . ALA A 1 283 ? -8.847 -3.926 -15.890 1.00 92.69 283 ALA A N 1
ATOM 2109 C CA . ALA A 1 283 ? -7.413 -3.831 -16.145 1.00 92.69 283 ALA A CA 1
ATOM 2110 C C . ALA A 1 283 ? -6.689 -5.184 -16.126 1.00 92.69 283 ALA A C 1
ATOM 2112 O O . ALA A 1 283 ? -5.468 -5.230 -15.973 1.00 92.69 283 ALA A O 1
ATOM 2113 N N . ARG A 1 284 ? -7.422 -6.294 -16.253 1.00 93.50 284 ARG A N 1
ATOM 2114 C CA . ARG A 1 284 ? -6.884 -7.662 -16.168 1.00 93.50 284 ARG A CA 1
ATOM 2115 C C . ARG A 1 284 ? -5.696 -7.939 -17.092 1.00 93.50 284 ARG A C 1
ATOM 2117 O O . ARG A 1 284 ? -4.784 -8.655 -16.696 1.00 93.50 284 ARG A O 1
ATOM 2124 N N . ASP A 1 285 ? -5.627 -7.295 -18.254 1.00 92.81 285 ASP A N 1
ATOM 2125 C CA . ASP A 1 285 ? -4.509 -7.451 -19.197 1.00 92.81 285 ASP A CA 1
ATOM 2126 C C . ASP A 1 285 ? -3.172 -6.878 -18.683 1.00 92.81 285 ASP A C 1
ATOM 2128 O O . ASP A 1 285 ? -2.097 -7.229 -19.191 1.00 92.81 285 ASP A O 1
ATOM 2132 N N . LEU A 1 286 ? -3.222 -6.024 -17.650 1.00 93.94 286 LEU A N 1
ATOM 2133 C CA . LEU A 1 286 ? -2.055 -5.495 -16.941 1.00 93.94 286 LEU A CA 1
ATOM 2134 C C . LEU A 1 286 ? -1.562 -6.402 -15.806 1.00 93.94 286 LEU A C 1
ATOM 2136 O O . LEU A 1 286 ? -0.487 -6.146 -15.258 1.00 93.94 286 LEU A O 1
ATOM 2140 N N . ALA A 1 287 ? -2.290 -7.463 -15.443 1.00 93.94 287 ALA A N 1
ATOM 2141 C CA . ALA A 1 287 ? -1.970 -8.339 -14.311 1.00 93.94 287 ALA A CA 1
ATOM 2142 C C . ALA A 1 287 ? -0.767 -9.280 -14.569 1.00 93.94 287 ALA A C 1
ATOM 2144 O O . ALA A 1 287 ? -0.687 -10.377 -14.020 1.00 93.94 287 ALA A O 1
ATOM 2145 N N . ARG A 1 288 ? 0.208 -8.851 -15.383 1.00 93.88 288 ARG A N 1
ATOM 2146 C CA . ARG A 1 288 ? 1.332 -9.664 -15.880 1.00 93.88 288 ARG A CA 1
ATOM 2147 C C . ARG A 1 288 ? 2.205 -10.251 -14.772 1.00 93.88 288 ARG A C 1
ATOM 2149 O O . ARG A 1 288 ? 2.711 -11.352 -14.949 1.00 93.88 288 ARG A O 1
ATOM 2156 N N . LEU A 1 289 ? 2.338 -9.567 -13.632 1.00 95.12 289 LEU A N 1
ATOM 2157 C CA . LEU A 1 289 ? 3.031 -10.101 -12.451 1.00 95.12 289 LEU A CA 1
ATOM 2158 C C . LEU A 1 289 ? 2.373 -11.386 -11.913 1.00 95.12 289 LEU A C 1
ATOM 2160 O O . LEU A 1 289 ? 3.070 -12.291 -11.460 1.00 95.12 289 LEU A O 1
ATOM 2164 N N . ALA A 1 290 ? 1.046 -11.495 -12.009 1.00 94.12 290 ALA A N 1
ATOM 2165 C CA . ALA A 1 290 ? 0.278 -12.635 -11.514 1.00 94.12 290 ALA A CA 1
ATOM 2166 C C . ALA A 1 290 ? 0.107 -13.763 -12.551 1.00 94.12 290 ALA A C 1
ATOM 2168 O O . ALA A 1 290 ? -0.299 -14.869 -12.195 1.00 94.12 290 ALA A O 1
ATOM 2169 N N . HIS A 1 291 ? 0.414 -13.522 -13.830 1.00 91.19 291 HIS A N 1
ATOM 2170 C CA . HIS A 1 291 ? 0.232 -14.523 -14.883 1.00 91.19 291 HIS A CA 1
ATOM 2171 C C . HIS A 1 291 ? 1.145 -15.740 -14.671 1.00 91.19 291 HIS A C 1
ATOM 2173 O O . HIS A 1 291 ? 2.343 -15.611 -14.416 1.00 91.19 291 HIS A O 1
ATOM 2179 N N . GLY A 1 292 ? 0.568 -16.940 -14.785 1.00 90.62 292 GLY A N 1
ATOM 2180 C CA . GLY A 1 292 ? 1.277 -18.208 -14.569 1.00 90.62 292 GLY A CA 1
ATOM 2181 C C . GLY A 1 292 ? 1.588 -18.518 -13.100 1.00 90.62 292 GLY A C 1
ATOM 2182 O O . GLY A 1 292 ? 2.129 -19.581 -12.803 1.00 90.62 292 GLY A O 1
ATOM 2183 N N . GLN A 1 293 ? 1.228 -17.627 -12.172 1.00 94.62 293 GLN A N 1
ATOM 2184 C CA . GLN A 1 293 ? 1.406 -17.844 -10.742 1.00 94.62 293 GLN A CA 1
ATOM 2185 C C . GLN A 1 293 ? 0.262 -18.681 -10.165 1.00 94.62 293 GLN A C 1
ATOM 2187 O O . GLN A 1 293 ? -0.881 -18.625 -10.618 1.00 94.62 293 GLN A O 1
ATOM 2192 N N . THR A 1 294 ? 0.582 -19.451 -9.127 1.00 97.19 294 THR A N 1
ATOM 2193 C CA . THR A 1 294 ? -0.402 -20.202 -8.338 1.00 97.19 294 THR A CA 1
ATOM 2194 C C . THR A 1 294 ? -0.420 -19.660 -6.920 1.00 97.19 294 THR A C 1
ATOM 2196 O O . THR A 1 294 ? 0.622 -19.574 -6.266 1.00 97.19 294 THR A O 1
ATOM 2199 N N . TYR A 1 295 ? -1.601 -19.287 -6.448 1.00 97.94 295 TYR A N 1
ATOM 2200 C CA . TYR A 1 295 ? -1.846 -18.853 -5.080 1.00 97.94 295 TYR A CA 1
ATOM 2201 C C . TYR A 1 295 ? -2.606 -19.962 -4.358 1.00 97.94 295 TYR A C 1
ATOM 2203 O O . TYR A 1 295 ? -3.552 -20.523 -4.913 1.00 97.94 295 TYR A O 1
ATOM 2211 N N . ARG A 1 296 ? -2.183 -20.289 -3.136 1.00 97.81 296 ARG A N 1
ATOM 2212 C CA . ARG A 1 296 ? -2.838 -21.301 -2.302 1.00 97.81 296 ARG A CA 1
ATOM 2213 C C . ARG A 1 296 ? -3.994 -20.649 -1.550 1.00 97.81 296 ARG A C 1
ATOM 2215 O O . ARG A 1 296 ? -3.844 -19.563 -0.992 1.00 97.81 296 ARG A O 1
ATOM 2222 N N . GLY A 1 297 ? -5.140 -21.313 -1.565 1.00 96.75 297 GLY A N 1
ATOM 2223 C CA . GLY A 1 297 ? -6.421 -20.775 -1.139 1.00 96.75 297 GLY A CA 1
ATOM 2224 C C . GLY A 1 297 ? -7.188 -20.073 -2.267 1.00 96.75 297 GLY A C 1
ATOM 2225 O O . GLY A 1 297 ? -6.613 -19.457 -3.172 1.00 96.75 297 GLY A O 1
ATOM 2226 N N . ARG A 1 298 ? -8.520 -20.142 -2.197 1.00 96.25 298 ARG A N 1
ATOM 2227 C CA . ARG A 1 298 ? -9.440 -19.441 -3.106 1.00 96.25 298 ARG A CA 1
ATOM 2228 C C . ARG A 1 298 ? -10.612 -18.812 -2.363 1.00 96.25 298 ARG A C 1
ATOM 2230 O O . ARG A 1 298 ? -11.069 -19.336 -1.349 1.00 96.25 298 ARG A O 1
ATOM 2237 N N . VAL A 1 299 ? -11.139 -17.713 -2.899 1.00 97.31 299 VAL A N 1
ATOM 2238 C CA . VAL A 1 299 ? -12.396 -17.114 -2.424 1.00 97.31 299 VAL A CA 1
ATOM 2239 C C . VAL A 1 299 ? -13.561 -17.844 -3.091 1.00 97.31 299 VAL A C 1
ATOM 2241 O O . VAL A 1 299 ? -13.815 -17.669 -4.280 1.00 97.31 299 VAL A O 1
ATOM 2244 N N . ALA A 1 300 ? -14.254 -18.678 -2.321 1.00 97.31 300 ALA A N 1
ATOM 2245 C CA . ALA A 1 300 ? -15.349 -19.518 -2.795 1.00 97.31 300 ALA A CA 1
ATOM 2246 C C . ALA A 1 300 ? -16.692 -18.778 -2.847 1.00 97.31 300 ALA A C 1
ATOM 2248 O O . ALA A 1 300 ? -17.518 -19.090 -3.691 1.00 97.31 300 ALA A O 1
ATOM 2249 N N . ALA A 1 301 ? -16.922 -17.807 -1.961 1.00 97.75 301 ALA A N 1
ATOM 2250 C CA . ALA A 1 301 ? -18.113 -16.964 -2.009 1.00 97.75 301 ALA A CA 1
ATOM 2251 C C . ALA A 1 301 ? -17.880 -15.635 -1.289 1.00 97.75 301 ALA A C 1
ATOM 2253 O O . ALA A 1 301 ? -17.095 -15.566 -0.342 1.00 97.75 301 ALA A O 1
ATOM 2254 N N . THR A 1 302 ? -18.612 -14.597 -1.689 1.00 97.50 302 THR A N 1
ATOM 2255 C CA . THR A 1 302 ? -18.636 -13.308 -0.983 1.00 97.50 302 THR A CA 1
ATOM 2256 C C . THR A 1 302 ? -20.071 -12.911 -0.691 1.00 97.50 302 THR A C 1
ATOM 2258 O O . THR A 1 302 ? -20.934 -12.962 -1.567 1.00 97.50 302 THR A O 1
ATOM 2261 N N . PHE A 1 303 ? -20.316 -12.463 0.535 1.00 96.00 303 PHE A N 1
ATOM 2262 C CA . PHE A 1 303 ? -21.590 -11.929 0.987 1.00 96.00 303 PHE A CA 1
ATOM 2263 C C . PHE A 1 303 ? -21.420 -10.468 1.380 1.00 96.00 303 PHE A C 1
ATOM 2265 O O . PHE A 1 303 ? -20.496 -10.119 2.113 1.00 96.00 303 PHE A O 1
ATOM 2272 N N . VAL A 1 304 ? -22.343 -9.619 0.934 1.00 94.50 304 VAL A N 1
ATOM 2273 C CA . VAL A 1 304 ? -22.401 -8.203 1.301 1.00 94.50 304 VAL A CA 1
ATOM 2274 C C . VAL A 1 304 ? -23.735 -7.942 1.978 1.00 94.50 304 VAL A C 1
ATOM 2276 O O . VAL A 1 304 ? -24.788 -8.006 1.345 1.00 94.50 304 VAL A O 1
ATOM 2279 N N . ALA A 1 305 ? -23.693 -7.635 3.276 1.00 92.00 305 ALA A N 1
ATOM 2280 C CA . ALA A 1 305 ? -24.881 -7.477 4.117 1.00 92.00 305 ALA A CA 1
ATOM 2281 C C . ALA A 1 305 ? -25.842 -8.686 4.060 1.00 92.00 305 ALA A C 1
ATOM 2283 O O . ALA A 1 305 ? -27.057 -8.513 4.011 1.00 92.00 305 ALA A O 1
ATOM 2284 N N . GLY A 1 306 ? -25.289 -9.902 4.048 1.00 92.81 306 GLY A N 1
ATOM 2285 C CA . GLY A 1 306 ? -26.031 -11.166 4.024 1.00 92.81 306 GLY A CA 1
ATOM 2286 C C . GLY A 1 306 ? -26.495 -11.609 2.636 1.00 92.81 306 GLY A C 1
ATOM 2287 O O . GLY A 1 306 ? -26.950 -12.739 2.489 1.00 92.81 306 GLY A O 1
ATOM 2288 N N . ARG A 1 307 ? -26.353 -10.766 1.606 1.00 93.56 307 ARG A N 1
ATOM 2289 C CA . ARG A 1 307 ? -26.658 -11.135 0.221 1.00 93.56 307 ARG A CA 1
ATOM 2290 C C . ARG A 1 307 ? -25.429 -11.774 -0.436 1.00 93.56 307 ARG A C 1
ATOM 2292 O O . ARG A 1 307 ? -24.377 -11.133 -0.397 1.00 93.56 307 ARG A O 1
ATOM 2299 N N . PRO A 1 308 ? -25.536 -12.958 -1.063 1.00 95.62 308 PRO A N 1
ATOM 2300 C CA . PRO A 1 308 ? -24.464 -13.480 -1.906 1.00 95.62 308 PRO A CA 1
ATOM 2301 C C . PRO A 1 308 ? -24.248 -12.539 -3.100 1.00 95.62 308 PRO A C 1
ATOM 2303 O O . PRO A 1 308 ? -25.206 -12.147 -3.760 1.00 95.62 308 PRO A O 1
ATOM 2306 N N . VAL A 1 309 ? -23.001 -12.131 -3.330 1.00 95.88 309 VAL A N 1
ATOM 2307 C CA . VAL A 1 309 ? -22.601 -11.254 -4.450 1.00 95.88 309 VAL A CA 1
ATOM 2308 C C . VAL A 1 309 ? -21.509 -11.865 -5.325 1.00 95.88 309 VAL A C 1
ATOM 2310 O O . VAL A 1 309 ? -21.175 -11.307 -6.362 1.00 95.88 309 VAL A O 1
ATOM 2313 N N . TRP A 1 310 ? -20.930 -12.981 -4.889 1.00 95.50 310 TRP A N 1
ATOM 2314 C CA . TRP A 1 310 ? -19.934 -13.761 -5.612 1.00 95.50 310 TRP A CA 1
ATOM 2315 C C . TRP A 1 310 ? -20.093 -15.222 -5.211 1.00 95.50 310 TRP A C 1
ATOM 2317 O O . TRP A 1 310 ? -20.175 -15.508 -4.013 1.00 95.50 310 TRP A O 1
ATOM 2327 N N . ASP A 1 311 ? -20.111 -16.121 -6.189 1.00 94.06 311 ASP A N 1
ATOM 2328 C CA . ASP A 1 311 ? -20.313 -17.565 -6.004 1.00 94.06 311 ASP A CA 1
ATOM 2329 C C . ASP A 1 311 ? -19.064 -18.413 -6.306 1.00 94.06 311 ASP A C 1
ATOM 2331 O O . ASP A 1 311 ? -19.143 -19.638 -6.383 1.00 94.06 311 ASP A O 1
ATOM 2335 N N . GLY A 1 312 ? -17.914 -17.761 -6.503 1.00 91.88 312 GLY A N 1
ATOM 2336 C CA . GLY A 1 312 ? -16.676 -18.411 -6.935 1.00 91.88 312 GLY A CA 1
ATOM 2337 C C . GLY A 1 312 ? -16.389 -18.250 -8.427 1.00 91.88 312 GLY A C 1
ATOM 2338 O O . GLY A 1 312 ? -15.270 -18.540 -8.847 1.00 91.88 312 GLY A O 1
ATOM 2339 N N . SER A 1 313 ? -17.356 -17.771 -9.215 1.00 88.94 313 SER A N 1
ATOM 2340 C CA . SER A 1 313 ? -17.227 -17.658 -10.670 1.00 88.94 313 SER A CA 1
ATOM 2341 C C . SER A 1 313 ? -17.727 -16.338 -11.254 1.00 88.94 313 SER A C 1
ATOM 2343 O O . SER A 1 313 ? -17.107 -15.820 -12.183 1.00 88.94 313 SER A O 1
ATOM 2345 N N . ALA A 1 314 ? -18.814 -15.778 -10.719 1.00 89.19 314 ALA A N 1
ATOM 2346 C CA . ALA A 1 314 ? -19.437 -14.578 -11.261 1.00 89.19 314 ALA A CA 1
ATOM 2347 C C . ALA A 1 314 ? -19.891 -13.611 -10.164 1.00 89.19 314 ALA A C 1
ATOM 2349 O O . ALA A 1 314 ? -20.275 -14.002 -9.059 1.00 89.19 314 ALA A O 1
ATOM 2350 N N . VAL A 1 315 ? -19.854 -12.316 -10.489 1.00 90.44 315 VAL A N 1
ATOM 2351 C CA . VAL A 1 315 ? -20.405 -11.263 -9.632 1.00 90.44 315 VAL A CA 1
ATOM 2352 C C . VAL A 1 315 ? -21.917 -11.192 -9.847 1.00 90.44 315 VAL A C 1
ATOM 2354 O O . VAL A 1 315 ? -22.373 -10.817 -10.924 1.00 90.44 315 VAL A O 1
ATOM 2357 N N . ASP A 1 316 ? -22.688 -11.497 -8.804 1.00 89.00 316 ASP A N 1
ATOM 2358 C CA . ASP A 1 316 ? -24.157 -11.446 -8.792 1.00 89.00 316 ASP A CA 1
ATOM 2359 C C . ASP A 1 316 ? -24.665 -10.318 -7.874 1.00 89.00 316 ASP A C 1
ATOM 2361 O O . ASP A 1 316 ? -25.349 -10.508 -6.861 1.00 89.00 316 ASP A O 1
ATOM 2365 N N . ALA A 1 317 ? -24.270 -9.088 -8.205 1.00 87.69 317 ALA A N 1
ATOM 2366 C CA . ALA A 1 317 ? -24.750 -7.884 -7.540 1.00 87.69 317 ALA A CA 1
ATOM 2367 C C . ALA A 1 317 ? -25.195 -6.838 -8.570 1.00 87.69 317 ALA A C 1
ATOM 2369 O O . ALA A 1 317 ? -24.417 -6.490 -9.459 1.00 87.69 317 ALA A O 1
ATOM 2370 N N . PRO A 1 318 ? -26.412 -6.275 -8.447 1.00 86.88 318 PRO A N 1
ATOM 2371 C CA . PRO A 1 318 ? -26.847 -5.222 -9.348 1.00 86.88 318 PRO A CA 1
ATOM 2372 C C . PRO A 1 318 ? -26.006 -3.952 -9.125 1.00 86.88 318 PRO A C 1
ATOM 2374 O O . PRO A 1 318 ? -25.708 -3.612 -7.969 1.00 86.88 318 PRO A O 1
ATOM 2377 N N . PRO A 1 319 ? -25.660 -3.209 -10.195 1.00 89.50 319 PRO A N 1
ATOM 2378 C CA . PRO A 1 319 ? -25.044 -1.893 -10.068 1.00 89.50 319 PRO A CA 1
ATOM 2379 C C . PRO A 1 319 ? -25.818 -1.001 -9.088 1.00 89.50 319 PRO A C 1
ATOM 2381 O O . PRO A 1 319 ? -27.048 -0.965 -9.098 1.00 89.50 319 PRO A O 1
ATOM 2384 N N . GLY A 1 320 ? -25.098 -0.302 -8.208 1.00 87.06 320 GLY A N 1
ATOM 2385 C CA . GLY A 1 320 ? -25.701 0.536 -7.164 1.00 87.06 320 GLY A CA 1
ATOM 2386 C C . GLY A 1 320 ? -26.151 -0.206 -5.896 1.00 87.06 320 GLY A C 1
ATOM 2387 O O . GLY A 1 320 ? -26.670 0.434 -4.984 1.00 87.06 320 GLY A O 1
ATOM 2388 N N . TRP A 1 321 ? -25.935 -1.526 -5.785 1.00 87.38 321 TRP A N 1
ATOM 2389 C CA . TRP A 1 321 ? -26.198 -2.269 -4.541 1.00 87.38 321 TRP A CA 1
ATOM 2390 C C . TRP A 1 321 ? -25.364 -1.763 -3.354 1.00 87.38 321 TRP A C 1
ATOM 2392 O O . TRP A 1 321 ? -25.862 -1.639 -2.230 1.00 87.38 321 TRP A O 1
ATOM 2402 N N . GLY A 1 322 ? -24.084 -1.472 -3.602 1.00 89.75 322 GLY A N 1
ATOM 2403 C CA . GLY A 1 322 ? -23.185 -0.894 -2.609 1.00 89.75 322 GLY A CA 1
ATOM 2404 C C . GLY A 1 322 ? -23.695 0.461 -2.114 1.00 89.75 322 GLY A C 1
ATOM 2405 O O . GLY A 1 322 ? -24.241 1.253 -2.875 1.00 89.75 322 GLY A O 1
ATOM 2406 N N . ARG A 1 323 ? -23.506 0.744 -0.822 1.00 89.56 323 ARG A N 1
ATOM 2407 C CA . ARG A 1 323 ? -23.883 2.029 -0.217 1.00 89.56 323 ARG A CA 1
ATOM 2408 C C . ARG A 1 323 ? -22.657 2.743 0.318 1.00 89.56 323 ARG A C 1
ATOM 2410 O O . ARG A 1 323 ? -21.795 2.109 0.925 1.00 89.56 323 ARG A O 1
ATOM 2417 N N . PHE A 1 324 ? -22.633 4.064 0.161 1.00 92.19 324 PHE A N 1
ATOM 2418 C CA . PHE A 1 324 ? -21.646 4.911 0.820 1.00 92.19 324 PHE A CA 1
ATOM 2419 C C . PHE A 1 324 ? -21.725 4.725 2.340 1.00 92.19 324 PHE A C 1
ATOM 2421 O O . PHE A 1 324 ? -22.812 4.753 2.924 1.00 92.19 324 PHE A O 1
ATOM 2428 N N . VAL A 1 325 ? -20.574 4.521 2.979 1.00 91.25 325 VAL A N 1
ATOM 2429 C CA . VAL A 1 325 ? -20.473 4.317 4.426 1.00 91.25 325 VAL A CA 1
ATOM 2430 C C . VAL A 1 325 ? -19.799 5.529 5.044 1.00 91.25 325 VAL A C 1
ATOM 2432 O O . VAL A 1 325 ? -18.732 5.947 4.605 1.00 91.25 325 VAL A O 1
ATOM 2435 N N . ARG A 1 326 ? -20.429 6.072 6.085 1.00 91.88 326 ARG A N 1
ATOM 2436 C CA . ARG A 1 326 ? -19.896 7.183 6.874 1.00 91.88 326 ARG A CA 1
ATOM 2437 C C . ARG A 1 326 ? -19.216 6.648 8.134 1.00 91.88 326 ARG A C 1
ATOM 2439 O O . ARG A 1 326 ? -19.689 5.649 8.683 1.00 91.88 326 ARG A O 1
ATOM 2446 N N . PRO A 1 327 ? -18.174 7.324 8.640 1.00 90.62 327 PRO A N 1
ATOM 2447 C CA . PRO A 1 327 ? -17.637 7.043 9.964 1.00 90.62 327 PRO A CA 1
ATOM 2448 C C . PRO A 1 327 ? -18.717 7.109 11.047 1.00 90.62 327 PRO A C 1
ATOM 2450 O O . PRO A 1 327 ? -19.598 7.970 11.007 1.00 90.62 327 PRO A O 1
ATOM 2453 N N . GLY A 1 328 ? -18.607 6.251 12.060 1.00 83.50 328 GLY A N 1
ATOM 2454 C CA . GLY A 1 328 ? -19.398 6.359 13.282 1.00 83.50 328 GLY A CA 1
ATOM 2455 C C . GLY A 1 328 ? -19.228 7.737 13.933 1.00 83.50 328 GLY A C 1
ATOM 2456 O O . GLY A 1 328 ? -18.139 8.324 13.904 1.00 83.50 328 GLY A O 1
ATOM 2457 N N . ARG A 1 329 ? -20.314 8.264 14.520 1.00 71.50 329 ARG A N 1
ATOM 2458 C CA . ARG A 1 329 ? -20.299 9.570 15.198 1.00 71.50 329 ARG A CA 1
ATOM 2459 C C . ARG A 1 329 ? -19.222 9.581 16.283 1.00 71.50 329 ARG A C 1
ATOM 2461 O O . ARG A 1 329 ? -19.041 8.604 17.010 1.00 71.50 329 ARG A O 1
ATOM 2468 N N . ARG A 1 330 ? -18.516 10.708 16.415 1.00 60.44 330 ARG A N 1
ATOM 2469 C CA . ARG A 1 330 ? -17.704 10.959 17.610 1.00 60.44 330 ARG A CA 1
ATOM 2470 C C . ARG A 1 330 ? -18.661 10.943 18.797 1.00 60.44 330 ARG A C 1
ATOM 2472 O O . ARG A 1 330 ? -19.616 11.712 18.796 1.00 60.44 330 ARG A O 1
ATOM 2479 N N . HIS A 1 331 ? -18.401 10.103 19.795 1.00 47.00 331 HIS A N 1
ATOM 2480 C CA . HIS A 1 331 ? -18.914 10.413 21.122 1.00 47.00 331 HIS A CA 1
ATOM 2481 C C . HIS A 1 331 ? -18.269 11.751 21.478 1.00 47.00 331 HIS A C 1
ATOM 2483 O O . HIS A 1 331 ? -17.037 11.850 21.525 1.00 47.00 331 HIS A O 1
ATOM 2489 N N . SER A 1 332 ? -19.076 12.805 21.583 1.00 41.31 332 SER A N 1
ATOM 2490 C CA . SER A 1 332 ? -18.635 14.047 22.196 1.00 41.31 332 SER A CA 1
ATOM 2491 C C . SER A 1 332 ? -18.025 13.649 23.530 1.00 41.31 332 SER A C 1
ATOM 2493 O O . SER A 1 332 ? -18.700 13.017 24.340 1.00 41.31 332 SER A O 1
ATOM 2495 N N . ARG A 1 333 ? -16.737 13.947 23.738 1.00 41.16 333 ARG A N 1
ATOM 2496 C CA . ARG A 1 333 ? -16.239 14.029 25.107 1.00 41.16 333 ARG A CA 1
ATOM 2497 C C . ARG A 1 333 ? -17.152 15.054 25.754 1.00 41.16 333 ARG A C 1
ATOM 2499 O O . ARG A 1 333 ? -17.123 16.212 25.338 1.00 41.16 333 ARG A O 1
ATOM 2506 N N . GLU A 1 334 ? -18.027 14.601 26.645 1.00 36.50 334 GLU A N 1
ATOM 2507 C CA . GLU A 1 334 ? -18.697 15.494 27.569 1.00 36.50 334 GLU A CA 1
ATOM 2508 C C . GLU A 1 334 ? -17.605 16.403 28.120 1.00 36.50 334 GLU A C 1
ATOM 2510 O O . GLU A 1 334 ? -16.541 15.943 28.548 1.00 36.50 334 GLU A O 1
ATOM 2515 N N . SER A 1 335 ? -17.820 17.700 27.944 1.00 39.78 335 SER A N 1
ATOM 2516 C CA . SER A 1 335 ? -17.081 18.744 28.620 1.00 39.78 335 SER A CA 1
ATOM 2517 C C . SER A 1 335 ? -17.134 18.425 30.108 1.00 39.78 335 SER A C 1
ATOM 2519 O O . SER A 1 335 ? -18.138 18.704 30.761 1.00 39.78 335 SER A O 1
ATOM 2521 N N . GLY A 1 336 ? -16.088 17.761 30.602 1.00 36.25 336 GLY A N 1
ATOM 2522 C CA . GLY A 1 336 ? -15.848 17.608 32.022 1.00 36.25 336 GLY A CA 1
ATOM 2523 C C . GLY A 1 336 ? -15.764 19.006 32.610 1.00 36.25 336 GLY A C 1
ATOM 2524 O O . GLY A 1 336 ? -14.904 19.790 32.205 1.00 36.25 336 GLY A O 1
ATOM 2525 N N . SER A 1 337 ? -16.744 19.288 33.463 1.00 35.66 337 SER A N 1
ATOM 2526 C CA . SER A 1 337 ? -16.804 20.390 34.420 1.00 35.66 337 SER A CA 1
ATOM 2527 C C . SER A 1 337 ? -15.495 20.586 35.169 1.00 35.66 337 SER A C 1
ATOM 2529 O O . SER A 1 337 ? -14.932 19.544 35.582 1.00 35.66 337 SER A O 1
#

pLDDT: mean 94.01, std 9.23, range [35.66, 98.94]

Nearest PDB structures (foldseek):
  3sfw-assembly1_A  TM=9.055E-01  e=1.729E-21  Brevibacillus agri
  5nks-assembly1_A  TM=8.879E-01  e=1.834E-21  Homo sapiens
  2ftw-assembly1_A  TM=8.972E-01  e=2.045E-20  Dictyostelium discoideum
  4gz7-assembly1_A  TM=9.002E-01  e=4.659E-20  Tetraodon nigroviridis
  5mkv-assembly1_D  TM=9.023E-01  e=4.659E-20  Homo sapiens

Mean predicted aligned error: 4.17 Å